Protein AF-A0A8H5X893-F1 (afdb_monomer_lite)

Sequence (297 aa):
MPKNRPSKAKRDQAKTEERRVGRIEKETKENDRAKLVADDDTFDFAAKVDRLAEIRNWFCADTTVVDHYMSNELSTNEAVDILAKPIDEAYSTANAGTEYFRQERVARIQRKYHGTQKALELWGPEQDWSEPENEQDHSENAEMLLWNLWYSILHTAKKIHFTDEAQQEKLVDLVRAFKARPNPPDPVPMTIPLKRKLEKAPTPWYRRVSPPPDNEILSHYVTCASLWTIIAGKQVYARSRKRYKGRARWETARREFARRRFEAESQNEELSLEVRELAGRAAKTMNGIVWQKQEDE

InterPro domains:
  IPR053204 Oxopyrrolidines Biosynthesis-associated Protein [PTHR38797] (64-188)

Organism: Fusarium circinatum (NCBI:txid48490)

Radius of gyration: 23.98 Å; chains: 1; bounding box: 52×71×65 Å

Structure (mmCIF, N/CA/C/O backbone):
data_AF-A0A8H5X893-F1
#
_entry.id   AF-A0A8H5X893-F1
#
loop_
_atom_site.group_PDB
_atom_site.id
_atom_site.type_symbol
_atom_site.label_atom_id
_atom_site.label_alt_id
_atom_site.label_comp_id
_atom_site.label_asym_id
_atom_site.label_entity_id
_atom_site.label_seq_id
_atom_site.pdbx_PDB_ins_code
_atom_site.Cartn_x
_atom_site.Cartn_y
_atom_site.Cartn_z
_atom_site.occupancy
_atom_site.B_iso_or_equiv
_atom_site.auth_seq_id
_atom_site.auth_comp_id
_atom_site.auth_asym_id
_atom_site.auth_atom_id
_atom_site.pdbx_PDB_model_num
ATOM 1 N N . MET A 1 1 ? 13.202 53.868 -12.362 1.00 52.28 1 MET A N 1
ATOM 2 C CA . MET A 1 1 ? 13.321 52.750 -11.393 1.00 52.28 1 MET A CA 1
ATOM 3 C C . MET A 1 1 ? 12.477 53.087 -10.167 1.00 52.28 1 MET A C 1
ATOM 5 O O . MET A 1 1 ? 12.770 54.108 -9.550 1.00 52.28 1 MET A O 1
ATOM 9 N N . PRO A 1 2 ? 11.417 52.333 -9.822 1.00 52.62 2 PRO A N 1
ATOM 10 C CA . PRO A 1 2 ? 10.579 52.689 -8.680 1.00 52.62 2 PRO A CA 1
ATOM 11 C C . PRO A 1 2 ? 11.372 52.520 -7.376 1.00 52.62 2 PRO A C 1
ATOM 13 O O . PRO A 1 2 ? 11.808 51.418 -7.048 1.00 52.62 2 PRO A O 1
ATOM 16 N N . LYS A 1 3 ? 11.558 53.625 -6.642 1.00 59.06 3 LYS A N 1
ATOM 17 C CA . LYS A 1 3 ? 12.409 53.749 -5.441 1.00 59.06 3 LYS A CA 1
ATOM 18 C C . LYS A 1 3 ? 11.876 53.029 -4.185 1.00 59.06 3 LYS A C 1
ATOM 20 O O . LYS A 1 3 ? 12.501 53.115 -3.140 1.00 59.06 3 LYS A O 1
ATOM 25 N N . ASN A 1 4 ? 10.770 52.286 -4.289 1.00 68.38 4 ASN A N 1
ATOM 26 C CA . ASN A 1 4 ? 10.067 51.674 -3.151 1.00 68.38 4 ASN A CA 1
ATOM 27 C C . ASN A 1 4 ? 9.966 50.141 -3.201 1.00 68.38 4 ASN A C 1
ATOM 29 O O . ASN A 1 4 ? 9.182 49.548 -2.462 1.00 68.38 4 ASN A O 1
ATOM 33 N N . ARG A 1 5 ? 10.730 49.456 -4.063 1.00 67.75 5 ARG A N 1
ATOM 34 C CA . ARG A 1 5 ? 10.668 47.987 -4.118 1.00 67.75 5 ARG A CA 1
ATOM 35 C C . ARG A 1 5 ? 11.492 47.379 -2.969 1.00 67.75 5 ARG A C 1
ATOM 37 O O . ARG A 1 5 ? 12.708 47.569 -2.958 1.00 67.75 5 ARG A O 1
ATOM 44 N N . PRO A 1 6 ? 10.886 46.619 -2.035 1.00 75.69 6 PRO A N 1
ATOM 45 C CA . PRO A 1 6 ? 11.632 45.974 -0.961 1.00 75.69 6 PRO A CA 1
ATOM 46 C C . PRO A 1 6 ? 12.696 45.017 -1.514 1.00 75.69 6 PRO A C 1
ATOM 48 O O . PRO A 1 6 ? 12.511 44.377 -2.562 1.00 75.69 6 PRO A O 1
ATOM 51 N N . SER A 1 7 ? 13.818 44.915 -0.793 1.00 83.81 7 SER A N 1
ATOM 52 C CA . SER A 1 7 ? 14.933 44.045 -1.171 1.00 83.81 7 SER A CA 1
ATOM 53 C C . SER A 1 7 ? 14.461 42.597 -1.343 1.00 83.81 7 SER A C 1
ATOM 55 O O . SER A 1 7 ? 13.472 42.166 -0.746 1.00 83.81 7 SER A O 1
ATOM 57 N N . LYS A 1 8 ? 15.148 41.830 -2.199 1.00 84.25 8 LYS A N 1
ATOM 58 C CA . LYS A 1 8 ? 14.812 40.417 -2.450 1.00 84.25 8 LYS A CA 1
ATOM 59 C C . LYS A 1 8 ? 14.747 39.615 -1.139 1.00 84.25 8 LYS A C 1
ATOM 61 O O . LYS A 1 8 ? 13.758 38.933 -0.915 1.00 84.25 8 LYS A O 1
ATOM 66 N N . ALA A 1 9 ? 15.711 39.825 -0.240 1.00 84.62 9 ALA A N 1
ATOM 67 C CA . ALA A 1 9 ? 15.741 39.203 1.083 1.00 84.62 9 ALA A CA 1
ATOM 68 C C . ALA A 1 9 ? 14.486 39.506 1.924 1.00 84.62 9 ALA A C 1
ATOM 70 O O . ALA A 1 9 ? 13.882 38.587 2.466 1.00 84.62 9 ALA A O 1
ATOM 71 N N . LYS A 1 10 ? 14.032 40.769 1.969 1.00 85.12 10 LYS A N 1
ATOM 72 C CA . LYS A 1 10 ? 12.804 41.143 2.695 1.00 85.12 10 LYS A CA 1
ATOM 73 C C . LYS A 1 10 ? 11.554 40.494 2.093 1.00 85.12 10 LYS A C 1
ATOM 75 O O . LYS A 1 10 ? 10.667 40.075 2.828 1.00 85.12 10 LYS A O 1
ATOM 80 N N . ARG A 1 11 ? 11.486 40.374 0.762 1.00 84.25 11 ARG A N 1
ATOM 81 C CA . ARG A 1 11 ? 10.372 39.696 0.072 1.00 84.25 11 ARG A CA 1
ATOM 82 C C . ARG A 1 11 ? 10.362 38.188 0.322 1.00 84.25 11 ARG A C 1
ATOM 84 O O . ARG A 1 11 ? 9.293 37.624 0.528 1.00 84.25 11 ARG A O 1
ATOM 91 N N . ASP A 1 12 ? 11.525 37.546 0.318 1.00 87.12 12 ASP A N 1
ATOM 92 C CA . ASP A 1 12 ? 11.643 36.105 0.561 1.00 87.12 12 ASP A CA 1
ATOM 93 C C . ASP A 1 12 ? 11.357 35.759 2.034 1.00 87.12 12 ASP A C 1
ATOM 95 O O . ASP A 1 12 ? 10.689 34.762 2.315 1.00 87.12 12 ASP A O 1
ATOM 99 N N . GLN A 1 13 ? 11.770 36.619 2.972 1.00 86.00 13 GLN A N 1
ATOM 100 C CA . GLN A 1 13 ? 11.424 36.500 4.391 1.00 86.00 13 GLN A CA 1
ATOM 101 C C . GLN A 1 13 ? 9.915 36.651 4.619 1.00 86.00 13 GLN A C 1
ATOM 103 O O . GLN A 1 13 ? 9.319 35.798 5.269 1.00 86.00 13 GLN A O 1
ATOM 108 N N . ALA A 1 14 ? 9.285 37.670 4.024 1.00 85.75 14 ALA A N 1
ATOM 109 C CA . ALA A 1 14 ? 7.838 37.869 4.117 1.00 85.75 14 ALA A CA 1
ATOM 110 C C . ALA A 1 14 ? 7.054 36.670 3.557 1.00 85.75 14 ALA A C 1
ATOM 112 O O . ALA A 1 14 ? 6.162 36.160 4.224 1.00 85.75 14 ALA A O 1
ATOM 113 N N . LYS A 1 15 ? 7.450 36.141 2.390 1.00 88.62 15 LYS A N 1
ATOM 114 C CA . LYS A 1 15 ? 6.849 34.921 1.818 1.00 88.62 15 LYS A CA 1
ATOM 115 C C . LYS A 1 15 ? 7.037 33.687 2.698 1.00 88.62 15 LYS A C 1
ATOM 117 O O . LYS A 1 15 ? 6.194 32.794 2.702 1.00 88.62 15 LYS A O 1
ATOM 122 N N . THR A 1 16 ? 8.171 33.583 3.385 1.00 86.69 16 THR A N 1
ATOM 123 C CA . THR A 1 16 ? 8.442 32.460 4.292 1.00 86.69 16 THR A CA 1
ATOM 124 C C . THR A 1 16 ? 7.557 32.544 5.528 1.00 86.69 16 THR A C 1
ATOM 126 O O . THR A 1 16 ? 6.986 31.532 5.930 1.00 86.69 16 THR A O 1
ATOM 129 N N . GLU A 1 17 ? 7.400 33.744 6.082 1.00 85.94 17 GLU A N 1
ATOM 130 C CA . GLU A 1 17 ? 6.535 33.990 7.230 1.00 85.94 17 GLU A CA 1
ATOM 131 C C . GLU A 1 17 ? 5.060 33.766 6.884 1.00 85.94 17 GLU A C 1
ATOM 133 O O . GLU A 1 17 ? 4.375 33.031 7.585 1.00 85.94 17 GLU A O 1
ATOM 138 N N . GLU A 1 18 ? 4.597 34.271 5.743 1.00 87.94 18 GLU A N 1
ATOM 139 C CA . GLU A 1 18 ? 3.243 34.035 5.229 1.00 87.94 18 GLU A CA 1
ATOM 140 C C . GLU A 1 18 ? 2.945 32.532 5.072 1.00 87.94 18 GLU A C 1
ATOM 142 O O . GLU A 1 18 ? 1.917 32.036 5.532 1.00 87.94 18 GLU A O 1
ATOM 147 N N . ARG A 1 19 ? 3.885 31.760 4.507 1.00 84.56 19 ARG A N 1
ATOM 148 C CA . ARG A 1 19 ? 3.767 30.292 4.414 1.00 84.56 19 ARG A CA 1
ATOM 149 C C . ARG A 1 19 ? 3.763 29.604 5.776 1.00 84.56 19 ARG A C 1
ATOM 151 O O . ARG A 1 19 ? 3.161 28.538 5.905 1.00 84.56 19 ARG A O 1
ATOM 158 N N . ARG A 1 20 ? 4.482 30.149 6.761 1.00 80.12 20 ARG A N 1
ATOM 159 C CA . ARG A 1 20 ? 4.519 29.621 8.128 1.00 80.12 20 ARG A CA 1
ATOM 160 C C . ARG A 1 20 ? 3.179 29.852 8.817 1.00 80.12 20 ARG A C 1
ATOM 162 O O . ARG A 1 20 ? 2.605 28.886 9.305 1.00 80.12 20 ARG A O 1
ATOM 169 N N . VAL A 1 21 ? 2.671 31.083 8.790 1.00 81.44 21 VAL A N 1
ATOM 170 C CA . VAL A 1 21 ? 1.369 31.456 9.362 1.00 81.44 21 VAL A CA 1
ATOM 171 C C . VAL A 1 21 ? 0.250 30.646 8.715 1.00 81.44 21 VAL A C 1
ATOM 173 O O . VAL A 1 21 ? -0.479 29.960 9.422 1.00 81.44 21 VAL A O 1
ATOM 176 N N . GLY A 1 22 ? 0.190 30.599 7.380 1.00 80.75 22 GLY A N 1
ATOM 177 C CA . GLY A 1 22 ? -0.835 29.821 6.677 1.00 80.75 22 GLY A CA 1
ATOM 178 C C . GLY A 1 22 ? -0.777 28.317 6.976 1.00 80.75 22 GLY A C 1
ATOM 179 O O . GLY A 1 22 ? -1.807 27.648 7.003 1.00 80.75 22 GLY A O 1
ATOM 180 N N . ARG A 1 23 ? 0.415 27.766 7.250 1.00 72.56 23 ARG A N 1
ATOM 181 C CA . ARG A 1 23 ? 0.550 26.374 7.702 1.00 72.56 23 ARG A CA 1
ATOM 182 C C . ARG A 1 23 ? 0.006 26.185 9.114 1.00 72.56 23 ARG A C 1
ATOM 184 O O . ARG A 1 23 ? -0.744 25.241 9.321 1.00 72.56 23 ARG A O 1
ATOM 191 N N . ILE A 1 24 ? 0.369 27.065 10.047 1.00 68.31 24 ILE A N 1
ATOM 192 C CA . ILE A 1 24 ? -0.106 27.007 11.434 1.00 68.31 24 ILE A CA 1
ATOM 193 C C . ILE A 1 24 ? -1.630 27.110 11.462 1.00 68.31 24 ILE A C 1
ATOM 195 O O . ILE A 1 24 ? -2.279 26.271 12.067 1.00 68.31 24 ILE A O 1
ATOM 199 N N . GLU A 1 25 ? -2.218 28.071 10.748 1.00 77.06 25 GLU A N 1
ATOM 200 C CA . GLU A 1 25 ? -3.676 28.219 10.672 1.00 77.06 25 GLU A CA 1
ATOM 201 C C . GLU A 1 25 ? -4.365 26.971 10.116 1.00 77.06 25 GLU A C 1
ATOM 203 O O . GLU A 1 25 ? -5.405 26.552 10.628 1.00 77.06 25 GLU A O 1
ATOM 208 N N . LYS A 1 26 ? -3.789 26.362 9.072 1.00 73.94 26 LYS A N 1
ATOM 209 C CA . LYS A 1 26 ? -4.296 25.109 8.510 1.00 73.94 26 LYS A CA 1
ATOM 210 C C . LYS A 1 26 ? -4.210 23.966 9.526 1.00 73.94 26 LYS A C 1
ATOM 212 O O . LYS A 1 26 ? -5.202 23.274 9.725 1.00 73.94 26 LYS A O 1
ATOM 217 N N . GLU A 1 27 ? -3.062 23.792 10.177 1.00 68.06 27 GLU A N 1
ATOM 218 C CA . GLU A 1 27 ? -2.847 22.755 11.194 1.00 68.06 27 GLU A CA 1
ATOM 219 C C . GLU A 1 27 ? -3.788 22.937 12.393 1.00 68.06 27 GLU A C 1
ATOM 221 O O . GLU A 1 27 ? -4.361 21.958 12.863 1.00 68.06 27 GLU A O 1
ATOM 226 N N . THR A 1 28 ? -4.012 24.172 12.851 1.00 65.38 28 THR A N 1
ATOM 227 C CA . THR A 1 28 ? -4.973 24.479 13.919 1.00 65.38 28 THR A CA 1
ATOM 228 C C . THR A 1 28 ? -6.390 24.093 13.506 1.00 65.38 28 THR A C 1
ATOM 230 O O . THR A 1 28 ? -7.034 23.331 14.218 1.00 65.38 28 THR A O 1
ATOM 233 N N . LYS A 1 29 ? -6.847 24.500 12.313 1.00 75.69 29 LYS A N 1
ATOM 234 C CA . LYS A 1 29 ? -8.174 24.116 11.795 1.00 75.69 29 LYS A CA 1
ATOM 235 C C . LYS A 1 29 ? -8.340 22.600 11.667 1.00 75.69 29 LYS A C 1
ATOM 237 O O . LYS A 1 29 ? -9.404 22.067 11.972 1.00 75.69 29 LYS A O 1
ATOM 242 N N . GLU A 1 30 ? -7.312 21.895 11.200 1.00 69.12 30 GLU A N 1
ATOM 243 C CA . GLU A 1 30 ? -7.317 20.429 11.126 1.00 69.12 30 GLU A CA 1
ATOM 244 C C . GLU A 1 30 ? -7.342 19.785 12.521 1.00 69.12 30 GLU A C 1
ATOM 246 O O . GLU A 1 30 ? -8.053 18.801 12.723 1.00 69.12 30 GLU A O 1
ATOM 251 N N . ASN A 1 31 ? -6.605 20.336 13.491 1.00 68.19 31 ASN A N 1
ATOM 252 C CA . ASN A 1 31 ? -6.606 19.867 14.878 1.00 68.19 31 ASN A CA 1
ATOM 253 C C . ASN A 1 31 ? -7.974 20.063 15.541 1.00 68.19 31 ASN A C 1
ATOM 255 O O . ASN A 1 31 ? -8.464 19.127 16.168 1.00 68.19 31 ASN A O 1
ATOM 259 N N . ASP A 1 32 ? -8.601 21.226 15.362 1.00 69.94 32 ASP A N 1
ATOM 260 C CA . ASP A 1 32 ? -9.917 21.530 15.930 1.00 69.94 32 ASP A CA 1
ATOM 261 C C . ASP A 1 32 ? -10.983 20.579 15.371 1.00 69.94 32 ASP A C 1
ATOM 263 O O . ASP A 1 32 ? -11.744 19.977 16.125 1.00 69.94 32 ASP A O 1
ATOM 267 N N . ARG A 1 33 ? -10.980 20.348 14.050 1.00 72.44 33 ARG A N 1
ATOM 268 C CA . ARG A 1 33 ? -11.872 19.368 13.407 1.00 72.44 33 ARG A CA 1
ATOM 269 C C . ARG A 1 33 ? -11.626 17.945 13.903 1.00 72.44 33 ARG A C 1
ATOM 271 O O . ARG A 1 33 ? -12.580 17.214 14.141 1.00 72.44 33 ARG A O 1
ATOM 278 N N . ALA A 1 34 ? -10.363 17.545 14.048 1.00 67.81 34 ALA A N 1
ATOM 279 C CA . ALA A 1 34 ? -10.015 16.219 14.554 1.00 67.81 34 ALA A CA 1
ATOM 280 C C . ALA A 1 34 ? -10.468 16.027 16.008 1.00 67.81 34 ALA A C 1
ATOM 282 O O . ALA A 1 34 ? -10.917 14.941 16.365 1.00 67.81 34 ALA A O 1
ATOM 283 N N . LYS A 1 35 ? -10.381 17.079 16.829 1.00 65.06 35 LYS A N 1
ATOM 284 C CA . LYS A 1 35 ? -10.862 17.059 18.209 1.00 65.06 35 LYS A CA 1
ATOM 285 C C . LYS A 1 35 ? -12.378 16.868 18.271 1.00 65.06 35 LYS A C 1
ATOM 287 O O . LYS A 1 35 ? -12.830 16.010 19.013 1.00 65.06 35 LYS A O 1
ATOM 292 N N . LEU A 1 36 ? -13.135 17.582 17.432 1.00 72.94 36 LEU A N 1
ATOM 293 C CA . LEU A 1 36 ? -14.591 17.412 17.350 1.00 72.94 36 LEU A CA 1
ATOM 294 C C . LEU A 1 36 ? -14.990 15.965 17.036 1.00 72.94 36 LEU A C 1
ATOM 296 O O . LEU A 1 36 ? -15.905 15.453 17.656 1.00 72.94 36 LEU A O 1
ATOM 300 N N . VAL A 1 37 ? -14.286 15.293 16.121 1.00 70.31 37 VAL A N 1
ATOM 301 C CA . VAL A 1 37 ? -14.540 13.875 15.803 1.00 70.31 37 VAL A CA 1
ATOM 302 C C . VAL A 1 37 ? -14.177 12.949 16.966 1.00 70.31 37 VAL A C 1
ATOM 304 O O . VAL A 1 37 ? -14.873 11.970 17.216 1.00 70.31 37 VAL A O 1
ATOM 307 N N . ALA A 1 38 ? -13.072 13.224 17.662 1.00 66.00 38 ALA A N 1
ATOM 308 C CA . ALA A 1 38 ? -12.639 12.405 18.790 1.00 66.00 38 ALA A CA 1
ATOM 309 C C . ALA A 1 38 ? -13.635 12.474 19.960 1.00 66.00 38 ALA A C 1
ATOM 311 O O . ALA A 1 38 ? -13.967 11.432 20.530 1.00 66.00 38 ALA A O 1
ATOM 312 N N . ASP A 1 39 ? -14.127 13.681 20.250 1.00 68.19 39 ASP A N 1
ATOM 313 C CA . ASP A 1 39 ? -15.050 13.987 21.348 1.00 68.19 39 ASP A CA 1
ATOM 314 C C . ASP A 1 39 ? -16.523 13.646 21.011 1.00 68.19 39 ASP A C 1
ATOM 316 O O . ASP A 1 39 ? -17.391 13.765 21.870 1.00 68.19 39 ASP A O 1
ATOM 320 N N . ASP A 1 40 ? -16.829 13.241 19.773 1.00 75.56 40 ASP A N 1
ATOM 321 C CA . ASP A 1 40 ? -18.187 12.895 19.338 1.00 75.56 40 ASP A CA 1
ATOM 322 C C . ASP A 1 40 ? -18.513 11.427 19.652 1.00 75.56 40 ASP A C 1
ATOM 324 O O . ASP A 1 40 ? -18.001 10.508 19.014 1.00 75.56 40 ASP A O 1
ATOM 328 N N . ASP A 1 41 ? -19.376 11.189 20.635 1.00 85.50 41 ASP A N 1
ATOM 329 C CA . ASP A 1 41 ? -19.768 9.842 21.072 1.00 85.50 41 ASP A CA 1
ATOM 330 C C . ASP A 1 41 ? -20.779 9.145 20.145 1.00 85.50 41 ASP A C 1
ATOM 332 O O . ASP A 1 41 ? -21.117 7.982 20.367 1.00 85.50 41 ASP A O 1
ATOM 336 N N . THR A 1 42 ? -21.263 9.815 19.094 1.00 90.19 42 THR A N 1
ATOM 337 C CA . THR A 1 42 ? -22.173 9.201 18.111 1.00 90.19 42 THR A CA 1
ATOM 338 C C . THR A 1 42 ? -21.445 8.309 17.108 1.00 90.19 42 THR A C 1
ATOM 340 O O . THR A 1 42 ? -22.062 7.424 16.514 1.00 90.19 42 THR A O 1
ATOM 343 N N . PHE A 1 43 ? -20.137 8.516 16.926 1.00 76.75 43 PHE A N 1
ATOM 344 C CA . PHE A 1 43 ? -19.308 7.676 16.071 1.00 76.75 43 PHE A CA 1
ATOM 345 C C . PHE A 1 43 ? -18.742 6.488 16.845 1.00 76.75 43 PHE A C 1
ATOM 347 O O . PHE A 1 43 ? -18.154 6.646 17.918 1.00 76.75 43 PHE A O 1
ATOM 354 N N . ASP A 1 44 ? -18.825 5.302 16.246 1.00 83.81 44 ASP A N 1
ATOM 355 C CA . ASP A 1 44 ? -18.024 4.173 16.698 1.00 83.81 44 ASP A CA 1
ATOM 356 C C . ASP A 1 44 ? -16.523 4.402 16.421 1.00 83.81 44 ASP A C 1
ATOM 358 O O . ASP A 1 44 ? -16.107 5.334 15.722 1.00 83.81 44 ASP A O 1
ATOM 362 N N . PHE A 1 45 ? -15.681 3.549 17.001 1.00 74.62 45 PHE A N 1
ATOM 363 C CA . PHE A 1 45 ? -14.229 3.674 16.890 1.00 74.62 45 PHE A CA 1
ATOM 364 C C . PHE A 1 45 ? -13.731 3.657 15.433 1.00 74.62 45 PHE A C 1
ATOM 366 O O . PHE A 1 45 ? -12.868 4.461 15.074 1.00 74.62 45 PHE A O 1
ATOM 373 N N . ALA A 1 46 ? -14.284 2.787 14.585 1.00 78.88 46 ALA A N 1
ATOM 374 C CA . ALA A 1 46 ? -13.879 2.664 13.187 1.00 78.88 46 ALA A CA 1
ATOM 375 C C . ALA A 1 46 ? -14.254 3.922 12.386 1.00 78.88 46 ALA A C 1
ATOM 377 O O . ALA A 1 46 ? -13.407 4.490 11.691 1.00 78.88 46 ALA A O 1
ATOM 378 N N . ALA A 1 47 ? -15.472 4.429 12.573 1.00 83.75 47 ALA A N 1
ATOM 379 C CA . ALA A 1 47 ? -15.954 5.658 11.959 1.00 83.75 47 ALA A CA 1
ATOM 380 C C . ALA A 1 47 ? -15.139 6.883 12.406 1.00 83.75 47 ALA A C 1
ATOM 382 O O . ALA A 1 47 ? -14.827 7.755 11.587 1.00 83.75 47 ALA A O 1
ATOM 383 N N . LYS A 1 48 ? -14.713 6.942 13.679 1.00 75.44 48 LYS A N 1
ATOM 384 C CA . LYS A 1 48 ? -13.775 7.978 14.154 1.00 75.44 48 LYS A CA 1
ATOM 385 C C . LYS A 1 48 ? -12.448 7.909 13.402 1.00 75.44 48 LYS A C 1
ATOM 387 O O . LYS A 1 48 ? -11.928 8.945 12.983 1.00 75.44 48 LYS A O 1
ATOM 392 N N . VAL A 1 49 ? -11.899 6.711 13.201 1.00 75.19 49 VAL A N 1
ATOM 393 C CA . VAL A 1 49 ? -10.644 6.513 12.457 1.00 75.19 49 VAL A CA 1
ATOM 394 C C . VAL A 1 49 ? -10.779 6.964 11.000 1.00 75.19 49 VAL A C 1
ATOM 396 O O . VAL A 1 49 ? -9.887 7.667 10.515 1.00 75.19 49 VAL A O 1
ATOM 399 N N . ASP A 1 50 ? -11.888 6.648 10.328 1.00 80.81 50 ASP A N 1
ATOM 400 C CA . ASP A 1 50 ? -12.161 7.093 8.953 1.00 80.81 50 ASP A CA 1
ATOM 401 C C . ASP A 1 50 ? -12.210 8.620 8.849 1.00 80.81 50 ASP A C 1
ATOM 403 O O . ASP A 1 50 ? -11.479 9.232 8.062 1.00 80.81 50 ASP A O 1
ATOM 407 N N . ARG A 1 51 ? -12.985 9.270 9.722 1.00 76.88 51 ARG A N 1
ATOM 408 C CA . ARG A 1 51 ? -13.101 10.736 9.752 1.00 76.88 51 ARG A CA 1
ATOM 409 C C . ARG A 1 51 ? -11.784 11.430 10.079 1.00 76.88 51 ARG A C 1
ATOM 411 O O . ARG A 1 51 ? -11.459 12.465 9.489 1.00 76.88 51 ARG A O 1
ATOM 418 N N . LEU A 1 52 ? -10.989 10.869 10.986 1.00 72.00 52 LEU A N 1
ATOM 419 C CA . LEU A 1 52 ? -9.655 11.388 11.287 1.00 72.00 52 LEU A CA 1
ATOM 420 C C . LEU A 1 52 ? -8.702 11.233 10.098 1.00 72.00 52 LEU A C 1
ATOM 422 O O . LEU A 1 52 ? -7.915 12.148 9.828 1.00 72.00 52 LEU A O 1
ATOM 426 N N . ALA A 1 53 ? -8.780 10.117 9.371 1.00 71.25 53 ALA A N 1
ATOM 427 C CA . ALA A 1 53 ? -7.970 9.894 8.182 1.00 71.25 53 ALA A CA 1
ATOM 428 C C . ALA A 1 53 ? -8.287 10.912 7.076 1.00 71.25 53 ALA A C 1
ATOM 430 O O . ALA A 1 53 ? -7.345 11.473 6.506 1.00 71.25 53 ALA A O 1
ATOM 431 N N . GLU A 1 54 ? -9.569 11.222 6.854 1.00 77.25 54 GLU A N 1
ATOM 432 C CA . GLU A 1 54 ? -10.028 12.268 5.928 1.00 77.25 54 GLU A CA 1
ATOM 433 C C . GLU A 1 54 ? -9.488 13.653 6.319 1.00 77.25 54 GLU A C 1
ATOM 435 O O . GLU A 1 54 ? -8.868 14.342 5.506 1.00 77.25 54 GLU A O 1
ATOM 440 N N . ILE A 1 55 ? -9.674 14.062 7.581 1.00 68.75 55 ILE A N 1
ATOM 441 C CA . ILE A 1 55 ? -9.270 15.395 8.069 1.00 68.75 55 ILE A CA 1
ATOM 442 C C . ILE A 1 55 ? -7.766 15.605 7.926 1.00 68.75 55 ILE A C 1
ATOM 444 O O . ILE A 1 55 ? -7.310 16.690 7.566 1.00 68.75 55 ILE A O 1
ATOM 448 N N . ARG A 1 56 ? -6.986 14.572 8.237 1.00 66.38 56 ARG A N 1
ATOM 449 C CA . ARG A 1 56 ? -5.528 14.661 8.303 1.00 66.38 56 ARG A CA 1
ATOM 450 C C . ARG A 1 56 ? -4.836 14.245 7.014 1.00 66.38 56 ARG A C 1
ATOM 452 O O . ARG A 1 56 ? -3.600 14.254 6.966 1.00 66.38 56 ARG A O 1
ATOM 459 N N . ASN A 1 57 ? -5.614 13.850 6.005 1.00 65.88 57 ASN A N 1
ATOM 460 C CA . ASN A 1 57 ? -5.126 13.254 4.769 1.00 65.88 57 ASN A CA 1
ATOM 461 C C . ASN A 1 57 ? -4.088 12.154 5.060 1.00 65.88 57 ASN A C 1
ATOM 463 O O . ASN A 1 57 ? -2.975 12.142 4.520 1.00 65.88 57 ASN A O 1
ATOM 467 N N . TRP A 1 58 ? -4.397 11.303 6.044 1.00 60.59 58 TRP A N 1
ATOM 468 C CA . TRP A 1 58 ? -3.465 10.278 6.504 1.00 60.59 58 TRP A CA 1
ATOM 469 C C . TRP A 1 58 ? -3.304 9.172 5.463 1.00 60.59 58 TRP A C 1
ATOM 471 O O . TRP A 1 58 ? -2.180 8.689 5.294 1.00 60.59 58 TRP A O 1
ATOM 481 N N . PHE A 1 59 ? -4.392 8.829 4.766 1.00 65.31 59 PHE A N 1
ATOM 482 C CA . PHE A 1 59 ? -4.471 7.808 3.721 1.00 65.31 59 PHE A CA 1
ATOM 483 C C . PHE A 1 59 ? -5.564 8.191 2.715 1.00 65.31 59 PHE A C 1
ATOM 485 O O . PHE A 1 59 ? -6.484 8.925 3.058 1.00 65.31 59 PHE A O 1
ATOM 492 N N . CYS A 1 60 ? -5.434 7.717 1.478 1.00 58.88 60 CYS A N 1
ATOM 493 C CA . CYS A 1 60 ? -6.372 7.993 0.382 1.00 58.88 60 CYS A CA 1
ATOM 494 C C . CYS A 1 60 ? -6.572 6.740 -0.494 1.00 58.88 60 CYS A C 1
ATOM 496 O O . CYS A 1 60 ? -6.817 6.840 -1.691 1.00 58.88 60 CYS A O 1
ATOM 498 N N . ALA A 1 61 ? -6.348 5.556 0.086 1.00 71.12 61 ALA A N 1
ATOM 499 C CA . ALA A 1 61 ? -6.492 4.289 -0.616 1.00 71.12 61 ALA A CA 1
ATOM 500 C C . ALA A 1 61 ? -7.909 3.751 -0.439 1.00 71.12 61 ALA A C 1
ATOM 502 O O . ALA A 1 61 ? -8.487 3.875 0.641 1.00 71.12 61 ALA A O 1
ATOM 503 N N . ASP A 1 62 ? -8.431 3.137 -1.494 1.00 84.62 62 ASP A N 1
ATOM 504 C CA . ASP A 1 62 ? -9.725 2.474 -1.463 1.00 84.62 62 ASP A CA 1
ATOM 505 C C . ASP A 1 62 ? -9.674 1.236 -0.552 1.00 84.62 62 ASP A C 1
ATOM 507 O O . ASP A 1 62 ? -8.774 0.401 -0.666 1.00 84.62 62 ASP A O 1
ATOM 511 N N . THR A 1 63 ? -10.631 1.141 0.370 1.00 89.50 63 THR A N 1
ATOM 512 C CA . THR A 1 63 ? -10.754 0.030 1.325 1.00 89.50 63 THR A CA 1
ATOM 513 C C . THR A 1 63 ? -11.934 -0.887 1.040 1.00 89.50 63 THR A C 1
ATOM 515 O O . THR A 1 63 ? -12.037 -1.918 1.692 1.00 89.50 63 THR A O 1
ATOM 518 N N . THR A 1 64 ? -12.752 -0.594 0.024 1.00 93.75 64 THR A N 1
ATOM 519 C CA . THR A 1 64 ? -13.994 -1.320 -0.301 1.00 93.75 64 THR A CA 1
ATOM 520 C C . THR A 1 64 ? -13.832 -2.839 -0.305 1.00 93.75 64 THR A C 1
ATOM 522 O O . THR A 1 64 ? -14.523 -3.538 0.426 1.00 93.75 64 THR A O 1
ATOM 525 N N . VAL A 1 65 ? -12.878 -3.369 -1.073 1.00 95.62 65 VAL A N 1
ATOM 526 C CA . VAL A 1 65 ? -12.660 -4.823 -1.191 1.00 95.62 65 VAL A CA 1
ATOM 527 C C . VAL A 1 65 ? -12.227 -5.446 0.137 1.00 95.62 65 VAL A C 1
ATOM 529 O O . VAL A 1 65 ? -12.661 -6.545 0.480 1.00 95.62 65 VAL A O 1
ATOM 532 N N . VAL A 1 66 ? -11.384 -4.746 0.901 1.00 92.50 66 VAL A N 1
ATOM 533 C CA . VAL A 1 66 ? -10.937 -5.222 2.216 1.00 92.50 66 VAL A CA 1
ATOM 534 C C . VAL A 1 66 ? -12.097 -5.174 3.207 1.00 92.50 66 VAL A C 1
ATOM 536 O O . VAL A 1 66 ? -12.274 -6.118 3.965 1.00 92.50 66 VAL A O 1
ATOM 539 N N . ASP A 1 67 ? -12.933 -4.141 3.160 1.00 93.69 67 ASP A N 1
ATOM 540 C CA . ASP A 1 67 ? -14.103 -3.999 4.025 1.00 93.69 67 ASP A CA 1
ATOM 541 C C . ASP A 1 67 ? -15.146 -5.090 3.756 1.00 93.69 67 ASP A C 1
ATOM 543 O O . ASP A 1 67 ? -15.596 -5.734 4.703 1.00 93.69 67 ASP A O 1
ATOM 547 N N . HIS A 1 68 ? -15.441 -5.389 2.486 1.00 96.50 68 HIS A N 1
ATOM 548 C CA . HIS A 1 68 ? -16.304 -6.515 2.102 1.00 96.50 68 HIS A CA 1
ATOM 549 C C . HIS A 1 68 ? -15.732 -7.866 2.558 1.00 96.50 68 HIS A C 1
ATOM 551 O O . HIS A 1 68 ? -16.455 -8.754 3.012 1.00 96.50 68 HIS A O 1
ATOM 557 N N . TYR A 1 69 ? -14.412 -8.042 2.487 1.00 96.75 69 TYR A N 1
ATOM 558 C CA . TYR A 1 69 ? -13.778 -9.223 3.066 1.00 96.75 69 TYR A CA 1
ATOM 559 C C . TYR A 1 69 ? -13.964 -9.267 4.589 1.00 96.75 69 TYR A C 1
ATOM 561 O O . TYR A 1 69 ? -14.384 -10.291 5.136 1.00 96.75 69 TYR A O 1
ATOM 569 N N . MET A 1 70 ? -13.709 -8.160 5.290 1.00 93.75 70 MET A N 1
ATOM 570 C CA . MET A 1 70 ? -13.834 -8.068 6.746 1.00 93.75 70 MET A CA 1
ATOM 571 C C . MET A 1 70 ? -15.271 -8.312 7.224 1.00 93.75 70 MET A C 1
ATOM 573 O O . MET A 1 70 ? -15.443 -9.006 8.229 1.00 93.75 70 MET A O 1
ATOM 577 N N . SER A 1 71 ? -16.289 -7.894 6.465 1.00 94.94 71 SER A N 1
ATOM 578 C CA . SER A 1 71 ? -17.707 -8.162 6.750 1.00 94.94 71 SER A CA 1
ATOM 579 C C . SER A 1 71 ? -18.174 -9.591 6.419 1.00 94.94 71 SER A C 1
ATOM 581 O O . SER A 1 71 ? -19.293 -9.957 6.772 1.00 94.94 71 SER A O 1
ATOM 583 N N . ASN A 1 72 ? -17.303 -10.441 5.853 1.00 95.56 72 ASN A N 1
ATOM 584 C CA . ASN A 1 72 ? -17.612 -11.790 5.334 1.00 95.56 72 ASN A CA 1
ATOM 585 C C . ASN A 1 72 ? -18.467 -11.799 4.054 1.00 95.56 72 ASN A C 1
ATOM 587 O O . ASN A 1 72 ? -19.034 -12.835 3.712 1.00 95.56 72 ASN A O 1
ATOM 591 N N . GLU A 1 73 ? -18.559 -10.680 3.337 1.00 97.00 73 GLU A N 1
ATOM 592 C CA . GLU A 1 73 ? -19.228 -10.626 2.030 1.00 97.00 73 GLU A CA 1
ATOM 593 C C . GLU A 1 73 ? -18.376 -11.240 0.913 1.00 97.00 73 GLU A C 1
ATOM 595 O O . GLU A 1 73 ? -18.920 -11.716 -0.080 1.00 97.00 73 GLU A O 1
ATOM 600 N N . LEU A 1 74 ? -17.051 -11.260 1.086 1.00 97.44 74 LEU A N 1
ATOM 601 C CA . LEU A 1 74 ? -16.112 -11.932 0.190 1.00 97.44 74 LEU A CA 1
ATOM 602 C C . LEU A 1 74 ? -15.373 -13.050 0.919 1.00 97.44 74 LEU A C 1
ATOM 604 O O . LEU A 1 74 ? -14.915 -12.876 2.054 1.00 97.44 74 LEU A O 1
ATOM 608 N N . SER A 1 75 ? -15.183 -14.180 0.239 1.00 97.62 75 SER A N 1
ATOM 609 C CA . SER A 1 75 ? -14.226 -15.191 0.685 1.00 97.62 75 SER A CA 1
ATOM 610 C C . SER A 1 75 ? -12.786 -14.689 0.535 1.00 97.62 75 SER A C 1
ATOM 612 O O . SER A 1 75 ? -12.496 -13.769 -0.234 1.00 97.62 75 SER A O 1
ATOM 614 N N . THR A 1 76 ? -11.847 -15.323 1.244 1.00 96.06 76 THR A N 1
ATOM 615 C CA . THR A 1 76 ? -10.421 -14.980 1.154 1.00 96.06 76 THR A CA 1
ATOM 616 C C . THR A 1 76 ? -9.906 -15.060 -0.283 1.00 96.06 76 THR A C 1
ATOM 618 O O . THR A 1 76 ? -9.212 -14.153 -0.725 1.00 96.06 76 THR A O 1
ATOM 621 N N . ASN A 1 77 ? -10.276 -16.102 -1.035 1.00 96.38 77 ASN A N 1
ATOM 622 C CA . ASN A 1 77 ? -9.816 -16.275 -2.415 1.00 96.38 77 ASN A CA 1
ATOM 623 C C . ASN A 1 77 ? -10.376 -15.190 -3.343 1.00 96.38 77 ASN A C 1
ATOM 625 O O . ASN A 1 77 ? -9.621 -14.606 -4.113 1.00 96.38 77 ASN A O 1
ATOM 629 N N . GLU A 1 78 ? -11.667 -14.864 -3.226 1.00 97.44 78 GLU A N 1
ATOM 630 C CA . GLU A 1 78 ? -12.292 -13.814 -4.042 1.00 97.44 78 GLU A CA 1
ATOM 631 C C . GLU A 1 78 ? -11.680 -12.441 -3.761 1.00 97.44 78 GLU A C 1
ATOM 633 O O . GLU A 1 78 ? -11.317 -11.723 -4.692 1.00 97.44 78 GLU A O 1
ATOM 638 N N . ALA A 1 79 ? -11.512 -12.087 -2.484 1.00 97.00 79 ALA A N 1
ATOM 639 C CA . ALA A 1 79 ? -10.889 -10.826 -2.098 1.00 97.00 79 ALA A CA 1
ATOM 640 C C . ALA A 1 79 ? -9.457 -10.726 -2.641 1.00 97.00 79 ALA A C 1
ATOM 642 O O . ALA A 1 79 ? -9.062 -9.702 -3.199 1.00 97.00 79 ALA A O 1
ATOM 643 N N . VAL A 1 80 ? -8.688 -11.809 -2.521 1.00 93.94 80 VAL A N 1
ATOM 644 C CA . VAL A 1 80 ? -7.323 -11.891 -3.037 1.00 93.94 80 VAL A CA 1
ATOM 645 C C . VAL A 1 80 ? -7.282 -11.723 -4.557 1.00 93.94 80 VAL A C 1
ATOM 647 O O . VAL A 1 80 ? -6.458 -10.951 -5.054 1.00 93.94 80 VAL A O 1
ATOM 650 N N . ASP A 1 81 ? -8.161 -12.399 -5.290 1.00 96.00 81 ASP A N 1
ATOM 651 C CA . ASP A 1 81 ? -8.204 -12.323 -6.750 1.00 96.00 81 ASP A CA 1
ATOM 652 C C . ASP A 1 81 ? -8.590 -10.923 -7.236 1.00 96.00 81 ASP A C 1
ATOM 654 O O . ASP A 1 81 ? -7.939 -10.387 -8.137 1.00 96.00 81 ASP A O 1
ATOM 658 N N . ILE A 1 82 ? -9.581 -10.288 -6.601 1.00 96.69 82 ILE A N 1
ATOM 659 C CA . ILE A 1 82 ? -9.995 -8.914 -6.919 1.00 96.69 82 ILE A CA 1
ATOM 660 C C . ILE A 1 82 ? -8.847 -7.928 -6.668 1.00 96.69 82 ILE A C 1
ATOM 662 O O . ILE A 1 82 ? -8.562 -7.088 -7.522 1.00 96.69 82 ILE A O 1
ATOM 666 N N . LEU A 1 83 ? -8.170 -8.034 -5.519 1.00 92.25 83 LEU A N 1
ATOM 667 C CA . LEU A 1 83 ? -7.072 -7.132 -5.153 1.00 92.25 83 LEU A CA 1
ATOM 668 C C . LEU A 1 83 ? -5.853 -7.301 -6.062 1.00 92.25 83 LEU A C 1
ATOM 670 O O . LEU A 1 83 ? -5.164 -6.329 -6.371 1.00 92.25 83 LEU A O 1
ATOM 674 N N . ALA A 1 84 ? -5.553 -8.532 -6.467 1.00 88.56 84 ALA A N 1
ATOM 675 C CA . ALA A 1 84 ? -4.320 -8.826 -7.171 1.00 88.56 84 ALA A CA 1
ATOM 676 C C . ALA A 1 84 ? -4.400 -8.652 -8.686 1.00 88.56 84 ALA A C 1
ATOM 678 O O . ALA A 1 84 ? -3.410 -8.256 -9.300 1.00 88.56 84 ALA A O 1
ATOM 679 N N . LYS A 1 85 ? -5.561 -8.917 -9.291 1.00 93.69 85 LYS A N 1
ATOM 680 C CA . LYS A 1 85 ? -5.763 -8.818 -10.739 1.00 93.69 85 LYS A CA 1
ATOM 681 C C . LYS A 1 85 ? -5.236 -7.511 -11.358 1.00 93.69 85 LYS A C 1
ATOM 683 O O . LYS A 1 85 ? -4.416 -7.611 -12.270 1.00 93.69 85 LYS A O 1
ATOM 688 N N . PRO A 1 86 ? -5.601 -6.305 -10.875 1.00 91.19 86 PRO A N 1
ATOM 689 C CA . PRO A 1 86 ? -5.103 -5.067 -11.478 1.00 91.19 86 PRO A CA 1
ATOM 690 C C . PRO A 1 86 ? -3.580 -4.911 -11.336 1.00 91.19 86 PRO A C 1
ATOM 692 O O . PRO A 1 86 ? -2.927 -4.358 -12.217 1.00 91.19 86 PRO A O 1
ATOM 695 N N . ILE A 1 87 ? -2.989 -5.427 -10.253 1.00 84.25 87 ILE A N 1
ATOM 696 C CA . ILE A 1 87 ? -1.536 -5.396 -10.030 1.00 84.25 87 ILE A CA 1
ATOM 697 C C . ILE A 1 87 ? -0.827 -6.323 -11.020 1.00 84.25 87 ILE A C 1
ATOM 699 O O . ILE A 1 87 ? 0.159 -5.923 -11.642 1.00 84.25 87 ILE A O 1
ATOM 703 N N . ASP A 1 88 ? -1.331 -7.547 -11.166 1.00 86.31 88 ASP A N 1
ATOM 704 C CA . ASP A 1 88 ? -0.766 -8.567 -12.045 1.00 86.31 88 ASP A CA 1
ATOM 705 C C . ASP A 1 88 ? -0.868 -8.137 -13.516 1.00 86.31 88 ASP A C 1
ATOM 707 O O . ASP A 1 88 ? 0.102 -8.271 -14.267 1.00 86.31 88 ASP A O 1
ATOM 711 N N . GLU A 1 89 ? -2.000 -7.557 -13.921 1.00 88.44 89 GLU A N 1
ATOM 712 C CA . GLU A 1 89 ? -2.213 -6.999 -15.261 1.00 88.44 89 GLU A CA 1
ATOM 713 C C . GLU A 1 89 ? -1.275 -5.819 -15.531 1.00 88.44 89 GLU A C 1
ATOM 715 O O . GLU A 1 89 ? -0.568 -5.809 -16.545 1.00 88.44 89 GLU A O 1
ATOM 720 N N . ALA A 1 90 ? -1.192 -4.855 -14.608 1.00 84.38 90 ALA A N 1
ATOM 721 C CA . ALA A 1 90 ? -0.284 -3.721 -14.741 1.00 84.38 90 ALA A CA 1
ATOM 722 C C . ALA A 1 90 ? 1.180 -4.181 -14.812 1.00 84.38 90 ALA A C 1
ATOM 724 O O . ALA A 1 90 ? 1.945 -3.690 -15.639 1.00 84.38 90 ALA A O 1
ATOM 725 N N . TYR A 1 91 ? 1.589 -5.165 -14.008 1.00 85.62 91 TYR A N 1
ATOM 726 C CA . TYR A 1 91 ? 2.949 -5.703 -14.059 1.00 85.62 91 TYR A CA 1
ATOM 727 C C . TYR A 1 91 ? 3.241 -6.404 -15.393 1.00 85.62 91 TYR A C 1
ATOM 729 O O . TYR A 1 91 ? 4.209 -6.059 -16.077 1.00 85.62 91 TYR A O 1
ATOM 737 N N . SER A 1 92 ? 2.385 -7.350 -15.781 1.00 82.81 92 SER A N 1
ATOM 738 C CA . SER A 1 92 ? 2.579 -8.212 -16.957 1.00 82.81 92 SER A CA 1
ATOM 739 C C . SER A 1 92 ? 2.513 -7.436 -18.276 1.00 82.81 92 SER A C 1
ATOM 741 O O . SER A 1 92 ? 3.064 -7.864 -19.286 1.00 82.81 92 SER A O 1
ATOM 743 N N . THR A 1 93 ? 1.871 -6.268 -18.279 1.00 85.75 93 THR A N 1
ATOM 744 C CA . THR A 1 93 ? 1.797 -5.372 -19.444 1.00 85.75 93 THR A CA 1
ATOM 745 C C . THR A 1 93 ? 2.834 -4.249 -19.410 1.00 85.75 93 THR A C 1
ATOM 747 O O . THR A 1 93 ? 2.766 -3.325 -20.218 1.00 85.75 93 THR A O 1
ATOM 750 N N . ALA A 1 94 ? 3.800 -4.293 -18.483 1.00 85.19 94 ALA A N 1
ATOM 751 C CA . ALA A 1 94 ? 4.786 -3.228 -18.289 1.00 85.19 94 ALA A CA 1
ATOM 752 C C . ALA A 1 94 ? 4.126 -1.842 -18.069 1.00 85.19 94 ALA A C 1
ATOM 754 O O . ALA A 1 94 ? 4.548 -0.831 -18.639 1.00 85.19 94 ALA A O 1
ATOM 755 N N . ASN A 1 95 ? 3.091 -1.811 -17.226 1.00 86.38 95 ASN A N 1
ATOM 756 C CA . ASN A 1 95 ? 2.186 -0.692 -16.953 1.00 86.38 95 ASN A CA 1
ATOM 757 C C . ASN A 1 95 ? 1.526 -0.165 -18.234 1.00 86.38 95 ASN A C 1
ATOM 759 O O . ASN A 1 95 ? 1.765 0.980 -18.632 1.00 86.38 95 ASN A O 1
ATOM 763 N N . ALA A 1 96 ? 0.771 -1.033 -18.919 1.00 86.69 96 ALA A N 1
ATOM 764 C CA . ALA A 1 96 ? 0.141 -0.729 -20.206 1.00 86.69 96 ALA A CA 1
ATOM 765 C C . ALA A 1 96 ? 1.138 -0.169 -21.248 1.00 86.69 96 ALA A C 1
ATOM 767 O O . ALA A 1 96 ? 0.855 0.772 -21.983 1.00 86.69 96 ALA A O 1
ATOM 768 N N . GLY A 1 97 ? 2.358 -0.714 -21.270 1.00 85.75 97 GLY A N 1
ATOM 769 C CA . GLY A 1 97 ? 3.436 -0.326 -22.180 1.00 85.75 97 GLY A CA 1
ATOM 770 C C . GLY A 1 97 ? 4.199 0.952 -21.815 1.00 85.75 97 GLY A C 1
ATOM 771 O O . GLY A 1 97 ? 5.238 1.235 -22.418 1.00 85.75 97 GLY A O 1
ATOM 772 N N . THR A 1 98 ? 3.776 1.685 -20.782 1.00 86.50 98 THR A N 1
ATOM 773 C CA . THR A 1 98 ? 4.449 2.909 -20.312 1.00 86.50 98 THR A CA 1
ATOM 774 C C . THR A 1 98 ? 5.920 2.663 -19.979 1.00 86.50 98 THR A C 1
ATOM 776 O O . THR A 1 98 ? 6.790 3.498 -20.249 1.00 86.50 98 THR A O 1
ATOM 779 N N . GLU A 1 99 ? 6.243 1.505 -19.400 1.00 85.88 99 GLU A N 1
ATOM 780 C CA . GLU A 1 99 ? 7.629 1.174 -19.076 1.00 85.88 99 GLU A CA 1
ATOM 781 C C . GLU A 1 99 ? 8.464 0.810 -20.299 1.00 85.88 99 GLU A C 1
ATOM 783 O O . GLU A 1 99 ? 9.658 1.114 -20.303 1.00 85.88 99 GLU A O 1
ATOM 788 N N . TYR A 1 100 ? 7.872 0.258 -21.361 1.00 89.94 100 TYR A N 1
ATOM 789 C CA . TYR A 1 100 ? 8.596 0.071 -22.618 1.00 89.94 100 TYR A CA 1
ATOM 790 C C . TYR A 1 100 ? 9.058 1.409 -23.182 1.00 89.94 100 TYR A C 1
ATOM 792 O O . TYR A 1 100 ? 10.252 1.594 -23.425 1.00 89.94 100 TYR A O 1
ATOM 800 N N . PHE A 1 101 ? 8.142 2.372 -23.276 1.00 89.62 101 PHE A N 1
ATOM 801 C CA . PHE A 1 101 ? 8.444 3.719 -23.745 1.00 89.62 101 PHE A CA 1
ATOM 802 C C . PHE A 1 101 ? 9.530 4.403 -22.901 1.00 89.62 101 PHE A C 1
ATOM 804 O O . PHE A 1 101 ? 10.534 4.895 -23.427 1.00 89.62 101 PHE A O 1
ATOM 811 N N . ARG A 1 102 ? 9.387 4.391 -21.569 1.00 87.00 102 ARG A N 1
ATOM 812 C CA . ARG A 1 102 ? 10.348 5.039 -20.660 1.00 87.00 102 ARG A CA 1
ATOM 813 C C . ARG A 1 102 ? 11.734 4.416 -20.717 1.00 87.00 102 ARG A C 1
ATOM 815 O O . ARG A 1 102 ? 12.727 5.147 -20.784 1.00 87.00 102 ARG A O 1
ATOM 822 N N . GLN A 1 103 ? 11.825 3.087 -20.660 1.00 89.69 103 GLN A N 1
ATOM 823 C CA . GLN A 1 103 ? 13.126 2.420 -20.676 1.00 89.69 103 GLN A CA 1
ATOM 824 C C . GLN A 1 103 ? 13.796 2.542 -22.044 1.00 89.69 103 GLN A C 1
ATOM 826 O O . GLN A 1 103 ? 15.016 2.702 -22.106 1.00 89.69 103 GLN A O 1
ATOM 831 N N . GLU A 1 104 ? 13.021 2.569 -23.126 1.00 93.12 104 GLU A N 1
ATOM 832 C CA . GLU A 1 104 ? 13.560 2.794 -24.460 1.00 93.12 104 GLU A CA 1
ATOM 833 C C . GLU A 1 104 ? 14.073 4.229 -24.646 1.00 93.12 104 GLU A C 1
ATOM 835 O O . GLU A 1 104 ? 15.166 4.413 -25.178 1.00 93.12 104 GLU A O 1
ATOM 840 N N . ARG A 1 105 ? 13.395 5.258 -24.113 1.00 89.94 105 ARG A N 1
ATOM 841 C CA . ARG A 1 105 ? 13.933 6.637 -24.095 1.00 89.94 105 ARG A CA 1
ATOM 842 C C . ARG A 1 105 ? 15.296 6.711 -23.410 1.00 89.94 105 ARG A C 1
ATOM 844 O O . ARG A 1 105 ? 16.216 7.356 -23.918 1.00 89.94 105 ARG A O 1
ATOM 851 N N . VAL A 1 106 ? 15.443 6.035 -22.269 1.00 88.50 106 VAL A N 1
ATOM 852 C CA . VAL A 1 106 ? 16.730 5.940 -21.565 1.00 88.50 106 VAL A CA 1
ATOM 853 C C . VAL A 1 106 ? 17.756 5.204 -22.428 1.00 88.50 106 VAL A C 1
ATOM 855 O O . VAL A 1 106 ? 18.874 5.696 -22.584 1.00 88.50 106 VAL A O 1
ATOM 858 N N . ALA A 1 107 ? 17.384 4.071 -23.024 1.00 91.00 107 ALA A N 1
ATOM 859 C CA . ALA A 1 107 ? 18.261 3.282 -23.883 1.00 91.00 107 ALA A CA 1
ATOM 860 C C . ALA A 1 107 ? 18.764 4.086 -25.089 1.00 91.00 107 ALA A C 1
ATOM 862 O O . ALA A 1 107 ? 19.972 4.139 -25.307 1.00 91.00 107 ALA A O 1
ATOM 863 N N . ARG A 1 108 ? 17.888 4.800 -25.807 1.00 92.00 108 ARG A N 1
ATOM 864 C CA . ARG A 1 108 ? 18.252 5.663 -26.947 1.00 92.00 108 ARG A CA 1
ATOM 865 C C . ARG A 1 108 ? 19.303 6.702 -26.583 1.00 92.00 108 ARG A C 1
ATOM 867 O O . ARG A 1 108 ? 20.259 6.908 -27.326 1.00 92.00 108 ARG A O 1
ATOM 874 N N . ILE A 1 109 ? 19.161 7.341 -25.422 1.00 90.00 109 ILE A N 1
ATOM 875 C CA . ILE A 1 109 ? 20.157 8.301 -24.928 1.00 90.00 109 ILE A CA 1
ATOM 876 C C . ILE A 1 109 ? 21.478 7.584 -24.622 1.00 90.00 109 ILE A C 1
ATOM 878 O O . ILE A 1 109 ? 22.539 8.077 -24.994 1.00 90.00 109 ILE A O 1
ATOM 882 N N . GLN A 1 110 ? 21.427 6.414 -23.984 1.00 89.81 110 GLN A N 1
ATOM 883 C CA . GLN A 1 110 ? 22.618 5.666 -23.575 1.00 89.81 110 GLN A CA 1
ATOM 884 C C . GLN A 1 110 ? 23.383 5.039 -24.749 1.00 89.81 110 GLN A C 1
ATOM 886 O O . GLN A 1 110 ? 24.614 5.013 -24.721 1.00 89.81 110 GLN A O 1
ATOM 891 N N . ARG A 1 111 ? 22.697 4.590 -25.808 1.00 91.62 111 ARG A N 1
ATOM 892 C CA . ARG A 1 111 ? 23.333 4.033 -27.016 1.00 91.62 111 ARG A CA 1
ATOM 893 C C . ARG A 1 111 ? 24.299 5.034 -27.666 1.00 91.62 111 ARG A C 1
ATOM 895 O O . ARG A 1 111 ? 25.346 4.615 -28.144 1.00 91.62 111 ARG A O 1
ATOM 902 N N . LYS A 1 112 ? 24.026 6.346 -27.587 1.00 92.06 112 LYS A N 1
ATOM 903 C CA . LYS A 1 112 ? 24.900 7.415 -28.125 1.00 92.06 112 LYS A CA 1
ATOM 904 C C . LYS A 1 112 ? 26.287 7.482 -27.473 1.00 92.06 112 LYS A C 1
ATOM 906 O O . LYS A 1 112 ? 27.202 8.044 -28.064 1.00 92.06 112 LYS A O 1
ATOM 911 N N . TYR A 1 113 ? 26.453 6.926 -26.271 1.00 91.31 113 TYR A N 1
ATOM 912 C CA . TYR A 1 113 ? 27.721 6.935 -25.527 1.00 91.31 113 TYR A CA 1
ATOM 913 C C . TYR A 1 113 ? 28.552 5.656 -25.718 1.00 91.31 113 TYR A C 1
ATOM 915 O O . TYR A 1 113 ? 29.586 5.478 -25.069 1.00 91.31 113 TYR A O 1
ATOM 923 N N . HIS A 1 114 ? 28.112 4.740 -26.581 1.00 90.25 114 HIS A N 1
ATOM 924 C CA . HIS A 1 114 ? 28.775 3.465 -26.825 1.00 90.25 114 HIS A CA 1
ATOM 925 C C . HIS A 1 114 ? 29.000 3.242 -28.323 1.00 90.25 114 HIS A C 1
ATOM 927 O O . HIS A 1 114 ? 28.232 3.708 -29.157 1.00 90.25 114 HIS A O 1
ATOM 933 N N . GLY A 1 115 ? 30.049 2.487 -28.667 1.00 90.25 115 GLY A N 1
ATOM 934 C CA . GLY A 1 115 ? 30.196 1.956 -30.023 1.00 90.25 115 GLY A CA 1
ATOM 935 C C . GLY A 1 115 ? 29.043 1.007 -30.366 1.00 90.25 115 GLY A C 1
ATOM 936 O O . GLY A 1 115 ? 28.470 0.386 -29.470 1.00 90.25 115 GLY A O 1
ATOM 937 N N . THR A 1 116 ? 28.724 0.871 -31.654 1.00 89.75 116 THR A N 1
ATOM 938 C CA . THR A 1 116 ? 27.549 0.136 -32.170 1.00 89.75 116 THR A CA 1
ATOM 939 C C . THR A 1 116 ? 27.382 -1.263 -31.571 1.00 89.75 116 THR A C 1
ATOM 941 O O . THR A 1 116 ? 26.314 -1.593 -31.059 1.00 89.75 116 THR A O 1
ATOM 944 N N . GLN A 1 117 ? 28.447 -2.064 -31.551 1.00 92.12 117 GLN A N 1
ATOM 945 C CA . GLN A 1 117 ? 28.418 -3.429 -31.016 1.00 92.12 117 GLN A CA 1
ATOM 946 C C . GLN A 1 117 ? 28.137 -3.462 -29.504 1.00 92.12 117 GLN A C 1
ATOM 948 O O . GLN A 1 117 ? 27.295 -4.226 -29.040 1.00 92.12 117 GLN A O 1
ATOM 953 N N . LYS A 1 118 ? 28.775 -2.566 -28.741 1.00 91.12 118 LYS A N 1
ATOM 954 C CA . LYS A 1 118 ? 28.580 -2.446 -27.289 1.00 91.12 118 LYS A CA 1
ATOM 955 C C . LYS A 1 118 ? 27.195 -1.891 -26.938 1.00 91.12 118 LYS A C 1
ATOM 957 O O . LYS A 1 118 ? 26.623 -2.254 -25.915 1.00 91.12 118 LYS A O 1
ATOM 962 N N . ALA A 1 119 ? 26.646 -1.015 -27.776 1.00 89.75 119 ALA A N 1
ATOM 963 C CA . ALA A 1 119 ? 25.295 -0.488 -27.623 1.00 89.75 119 ALA A CA 1
ATOM 964 C C . ALA A 1 119 ? 24.234 -1.587 -27.812 1.00 89.75 119 ALA A C 1
ATOM 966 O O . ALA A 1 119 ? 23.321 -1.684 -26.993 1.00 89.75 119 ALA A O 1
ATOM 967 N N . LEU A 1 120 ? 24.390 -2.438 -28.834 1.00 91.81 120 LEU A N 1
ATOM 968 C CA . LEU A 1 120 ? 23.507 -3.584 -29.087 1.00 91.81 120 LEU A CA 1
ATOM 969 C C . LEU A 1 120 ? 23.551 -4.610 -27.951 1.00 91.81 120 LEU A C 1
ATOM 971 O O . LEU A 1 120 ? 22.502 -5.066 -27.505 1.00 91.81 120 LEU A O 1
ATOM 975 N N . GLU A 1 121 ? 24.740 -4.929 -27.440 1.00 91.12 121 GLU A N 1
ATOM 976 C CA . GLU A 1 121 ? 24.898 -5.843 -26.304 1.00 91.12 121 GLU A CA 1
ATOM 977 C C . GLU A 1 121 ? 24.218 -5.303 -25.033 1.00 91.12 121 GLU A C 1
ATOM 979 O O . GLU A 1 121 ? 23.505 -6.024 -24.337 1.00 91.12 121 GLU A O 1
ATOM 984 N N . LEU A 1 122 ? 24.414 -4.015 -24.725 1.00 87.31 122 LEU A N 1
ATOM 985 C CA . LEU A 1 122 ? 23.942 -3.424 -23.469 1.00 87.31 122 LEU A CA 1
ATOM 986 C C . LEU A 1 122 ? 22.470 -3.008 -23.479 1.00 87.31 122 LEU A C 1
ATOM 988 O O . LEU A 1 122 ? 21.865 -2.952 -22.406 1.00 87.31 122 LEU A O 1
ATOM 992 N N . TRP A 1 123 ? 21.915 -2.659 -24.638 1.00 91.19 123 TRP A N 1
ATOM 993 C CA . TRP A 1 123 ? 20.599 -2.020 -24.749 1.00 91.19 123 TRP A CA 1
ATOM 994 C C . TRP A 1 123 ? 19.703 -2.619 -25.837 1.00 91.19 123 TRP A C 1
ATOM 996 O O . TRP A 1 123 ? 18.568 -2.167 -25.992 1.00 91.19 123 TRP A O 1
ATOM 1006 N N . GLY A 1 124 ? 20.177 -3.622 -26.578 1.00 92.06 124 GLY A N 1
ATOM 1007 C CA . GLY A 1 124 ? 19.455 -4.196 -27.709 1.00 92.06 124 GLY A CA 1
ATOM 1008 C C . GLY A 1 124 ? 19.313 -3.241 -28.898 1.00 92.06 124 GLY A C 1
ATOM 1009 O O . GLY A 1 124 ? 19.793 -2.098 -28.847 1.00 92.06 124 GLY A O 1
ATOM 1010 N N . PRO A 1 125 ? 18.652 -3.702 -29.975 1.00 92.19 125 PRO A N 1
ATOM 1011 C CA . PRO A 1 125 ? 18.265 -2.831 -31.077 1.00 92.19 125 PRO A CA 1
ATOM 1012 C C . PRO A 1 125 ? 17.299 -1.747 -30.588 1.00 92.19 125 PRO A C 1
ATOM 1014 O O . PRO A 1 125 ? 16.558 -1.949 -29.626 1.00 92.19 125 PRO A O 1
ATOM 1017 N N . GLU A 1 126 ? 17.326 -0.594 -31.250 1.00 90.69 126 GLU A N 1
ATOM 1018 C CA . GLU A 1 126 ? 16.340 0.460 -31.022 1.00 90.69 126 GLU A CA 1
ATOM 1019 C C . GLU A 1 126 ? 14.954 -0.020 -31.452 1.00 90.69 126 GLU A C 1
ATOM 1021 O O . GLU A 1 126 ? 14.806 -0.675 -32.485 1.00 90.69 126 GLU A O 1
ATOM 1026 N N . GLN A 1 127 ? 13.958 0.258 -30.617 1.00 89.75 127 GLN A N 1
ATOM 1027 C CA . GLN A 1 127 ? 12.568 -0.136 -30.833 1.00 89.75 127 GLN A CA 1
ATOM 1028 C C . GLN A 1 127 ? 11.682 1.099 -30.738 1.00 89.75 127 GLN A C 1
ATOM 1030 O O . GLN A 1 127 ? 11.962 2.001 -29.947 1.00 89.75 127 GLN A O 1
ATOM 1035 N N . ASP A 1 128 ? 10.609 1.138 -31.519 1.00 88.69 128 ASP A N 1
ATOM 1036 C CA . ASP A 1 128 ? 9.606 2.196 -31.446 1.00 88.69 128 ASP A CA 1
ATOM 1037 C C . ASP A 1 128 ? 8.422 1.730 -30.603 1.00 88.69 128 ASP A C 1
ATOM 1039 O O . ASP A 1 128 ? 7.697 0.806 -30.966 1.00 88.69 128 ASP A O 1
ATOM 1043 N N . TRP A 1 129 ? 8.255 2.382 -29.455 1.00 87.25 129 TRP A N 1
ATOM 1044 C CA . TRP A 1 129 ? 7.124 2.200 -28.555 1.00 87.25 129 TRP A CA 1
ATOM 1045 C C . TRP A 1 129 ? 6.298 3.480 -28.553 1.00 87.25 129 TRP A C 1
ATOM 1047 O O . TRP A 1 129 ? 6.868 4.573 -28.494 1.00 87.25 129 TRP A O 1
ATOM 1057 N N . SER A 1 130 ? 4.975 3.346 -28.614 1.00 87.31 130 SER A N 1
ATOM 1058 C CA . SER A 1 130 ? 4.061 4.486 -28.563 1.00 87.31 130 SER A CA 1
ATOM 1059 C C . SER A 1 130 ? 4.240 5.279 -27.270 1.00 87.31 130 SER A C 1
ATOM 1061 O O . SER A 1 130 ? 4.432 4.705 -26.196 1.00 87.31 130 SER A O 1
ATOM 1063 N N . GLU A 1 131 ? 4.163 6.604 -27.376 1.00 84.69 131 GLU A N 1
ATOM 1064 C CA . GLU A 1 131 ? 4.102 7.472 -26.205 1.00 84.69 131 GLU A CA 1
ATOM 1065 C C . GLU A 1 131 ? 2.758 7.254 -25.492 1.00 84.69 131 GLU A C 1
ATOM 1067 O O . GLU A 1 131 ? 1.713 7.314 -26.145 1.00 84.69 131 GLU A O 1
ATOM 1072 N N . PRO A 1 132 ? 2.757 6.950 -24.184 1.00 82.75 132 PRO A N 1
ATOM 1073 C CA . PRO A 1 132 ? 1.521 6.749 -23.444 1.00 82.75 132 PRO A CA 1
ATOM 1074 C C . PRO A 1 132 ? 0.758 8.071 -23.333 1.00 82.75 132 PRO A C 1
ATOM 1076 O O . PRO A 1 132 ? 1.347 9.101 -23.002 1.00 82.75 132 PRO A O 1
ATOM 1079 N N . GLU A 1 133 ? -0.560 8.027 -23.550 1.00 75.88 133 GLU A N 1
ATOM 1080 C CA . GLU A 1 133 ? -1.433 9.212 -23.526 1.00 75.88 133 GLU A CA 1
ATOM 1081 C C . GLU A 1 133 ? -1.323 9.995 -22.208 1.00 75.88 133 GLU A C 1
ATOM 1083 O O . GLU A 1 133 ? -1.322 11.224 -22.211 1.00 75.88 133 GLU A O 1
ATOM 1088 N N . ASN A 1 134 ? -1.136 9.286 -21.089 1.00 70.06 134 ASN A N 1
ATOM 1089 C CA . ASN A 1 134 ? -1.020 9.861 -19.753 1.00 70.06 134 ASN A CA 1
ATOM 1090 C C . ASN A 1 134 ? 0.289 9.444 -19.062 1.00 70.06 134 ASN A C 1
ATOM 1092 O O . ASN A 1 134 ? 0.266 8.825 -18.001 1.00 70.06 134 ASN A O 1
ATOM 1096 N N . GLU A 1 135 ? 1.459 9.812 -19.611 1.00 63.94 135 GLU A N 1
ATOM 1097 C CA . GLU A 1 135 ? 2.762 9.477 -18.992 1.00 63.94 135 GLU A CA 1
ATOM 1098 C C . GLU A 1 135 ? 2.860 9.930 -17.520 1.00 63.94 135 GLU A C 1
ATOM 1100 O O . GLU A 1 135 ? 3.578 9.310 -16.736 1.00 63.94 135 GLU A O 1
ATOM 1105 N N . GLN A 1 136 ? 2.171 11.007 -17.131 1.00 65.88 136 GLN A N 1
ATOM 1106 C CA . GLN A 1 136 ? 2.206 11.553 -15.768 1.00 65.88 136 GLN A CA 1
ATOM 1107 C C . GLN A 1 136 ? 1.242 1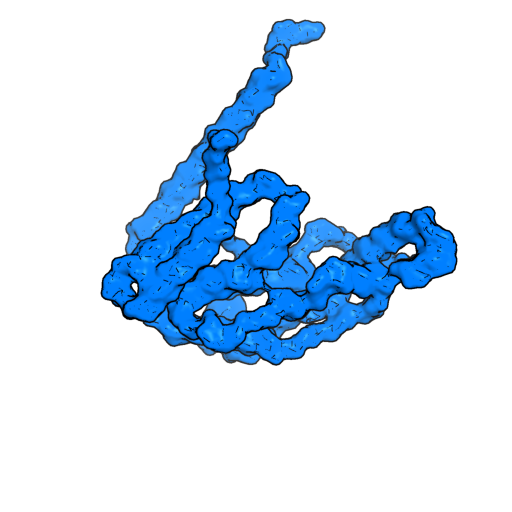0.868 -14.800 1.00 65.88 136 GLN A C 1
ATOM 1109 O O . GLN A 1 136 ? 1.431 10.999 -13.589 1.00 65.88 136 GLN A O 1
ATOM 1114 N N . ASP A 1 137 ? 0.246 10.140 -15.304 1.00 73.38 137 ASP A N 1
ATOM 1115 C CA . ASP A 1 137 ? -0.628 9.372 -14.435 1.00 73.38 137 ASP A CA 1
ATOM 1116 C C . ASP A 1 137 ? 0.109 8.108 -13.987 1.00 73.38 137 ASP A C 1
ATOM 1118 O O . ASP A 1 137 ? 0.752 7.394 -14.761 1.00 73.38 137 ASP A O 1
ATOM 1122 N N . HIS A 1 138 ? 0.135 7.895 -12.681 1.00 69.75 138 HIS A N 1
ATOM 1123 C CA . HIS A 1 138 ? 0.775 6.739 -12.066 1.00 69.75 138 HIS A CA 1
ATOM 1124 C C . HIS A 1 138 ? -0.205 5.953 -11.209 1.00 69.75 138 HIS A C 1
ATOM 1126 O O . HIS A 1 138 ? 0.228 5.000 -10.565 1.00 69.75 138 HIS A O 1
ATOM 1132 N N . SER A 1 139 ? -1.475 6.357 -11.175 1.00 72.25 139 SER A N 1
ATOM 1133 C CA . SER A 1 139 ? -2.517 5.737 -10.360 1.00 72.25 139 SER A CA 1
ATOM 1134 C C . SER A 1 139 ? -2.691 4.251 -10.690 1.00 72.25 139 SER A C 1
ATOM 1136 O O . SER A 1 139 ? -2.810 3.441 -9.775 1.00 72.25 139 SER A O 1
ATOM 1138 N N . GLU A 1 140 ? -2.567 3.894 -11.969 1.00 78.31 140 GLU A N 1
ATOM 1139 C CA . GLU A 1 140 ? -2.728 2.528 -12.488 1.00 78.31 140 GLU A CA 1
ATOM 1140 C C . GLU A 1 140 ? -1.411 1.743 -12.606 1.00 78.31 140 GLU A C 1
ATOM 1142 O O . GLU A 1 140 ? -1.394 0.586 -13.023 1.00 78.31 140 GLU A O 1
ATOM 1147 N N . ASN A 1 141 ? -0.274 2.334 -12.225 1.00 80.44 141 ASN A N 1
ATOM 1148 C CA . ASN A 1 141 ? 0.990 1.602 -12.254 1.00 80.44 141 ASN A CA 1
ATOM 1149 C C . ASN A 1 141 ? 1.001 0.526 -11.165 1.00 80.44 141 ASN A C 1
ATOM 1151 O O . ASN A 1 141 ? 0.627 0.795 -10.023 1.00 80.44 141 ASN A O 1
ATOM 1155 N N . ALA A 1 142 ? 1.574 -0.641 -11.466 1.00 77.12 142 ALA A N 1
ATOM 1156 C CA . ALA A 1 142 ? 1.663 -1.768 -10.534 1.00 77.12 142 ALA A CA 1
ATOM 1157 C C . ALA A 1 142 ? 2.263 -1.376 -9.169 1.00 77.12 142 ALA A C 1
ATOM 1159 O O . ALA A 1 142 ? 1.804 -1.832 -8.127 1.00 77.12 142 ALA A O 1
ATOM 1160 N N . GLU A 1 143 ? 3.264 -0.484 -9.152 1.00 74.44 143 GLU A N 1
ATOM 1161 C CA . GLU A 1 143 ? 3.845 0.035 -7.906 1.00 74.44 143 GLU A CA 1
ATOM 1162 C C . GLU A 1 143 ? 2.824 0.823 -7.076 1.00 74.44 143 GLU A C 1
ATOM 1164 O O . GLU A 1 143 ? 2.748 0.629 -5.865 1.00 74.44 143 GLU A O 1
ATOM 1169 N N . MET A 1 144 ? 2.044 1.704 -7.706 1.00 74.19 144 MET A N 1
ATOM 1170 C CA . MET A 1 144 ? 1.041 2.506 -7.006 1.00 74.19 144 MET A CA 1
ATOM 1171 C C . MET A 1 144 ? -0.127 1.645 -6.535 1.00 74.19 144 MET A C 1
ATOM 1173 O O . MET A 1 144 ? -0.565 1.796 -5.401 1.00 74.19 144 MET A O 1
ATOM 1177 N N . LEU A 1 145 ? -0.575 0.698 -7.359 1.00 76.56 145 LEU A N 1
ATOM 1178 C CA . LEU A 1 145 ? -1.611 -0.263 -6.989 1.00 76.56 145 LEU A CA 1
ATOM 1179 C C . LEU A 1 145 ? -1.185 -1.112 -5.783 1.00 76.56 145 LEU A C 1
ATOM 1181 O O . LEU A 1 145 ? -1.956 -1.268 -4.839 1.00 76.56 145 LEU A O 1
ATOM 1185 N N . LEU A 1 146 ? 0.072 -1.568 -5.745 1.00 76.00 146 LEU A N 1
ATOM 1186 C CA . LEU A 1 146 ? 0.639 -2.232 -4.568 1.00 76.00 146 LEU A CA 1
ATOM 1187 C C . LEU A 1 146 ? 0.665 -1.310 -3.345 1.00 76.00 146 LEU A C 1
ATOM 1189 O O . LEU A 1 146 ? 0.314 -1.741 -2.249 1.00 76.00 146 LEU A O 1
ATOM 1193 N N . TRP A 1 147 ? 1.068 -0.047 -3.500 1.00 73.69 147 TRP A N 1
ATOM 1194 C CA . TRP A 1 147 ? 1.015 0.921 -2.401 1.00 73.69 147 TRP A CA 1
ATOM 1195 C C . TRP A 1 147 ? -0.407 1.121 -1.883 1.00 73.69 147 TRP A C 1
ATOM 1197 O O . TRP A 1 147 ? -0.601 1.124 -0.670 1.00 73.69 147 TRP A O 1
ATOM 1207 N N . ASN A 1 148 ? -1.386 1.242 -2.777 1.00 76.94 148 ASN A N 1
ATOM 1208 C CA . ASN A 1 148 ? -2.792 1.402 -2.430 1.00 76.94 148 ASN A CA 1
ATOM 1209 C C . ASN A 1 148 ? -3.324 0.178 -1.680 1.00 76.94 148 ASN A C 1
ATOM 1211 O O . ASN A 1 148 ? -3.929 0.354 -0.627 1.00 76.94 148 ASN A O 1
ATOM 1215 N N . LEU A 1 149 ? -3.007 -1.040 -2.132 1.00 79.19 149 LEU A N 1
ATOM 1216 C CA . LEU A 1 149 ? -3.305 -2.276 -1.402 1.00 79.19 149 LEU A CA 1
ATOM 1217 C C . LEU A 1 149 ? -2.714 -2.257 0.014 1.00 79.19 149 LEU A C 1
ATOM 1219 O O . LEU A 1 149 ? -3.392 -2.544 0.997 1.00 79.19 149 LEU A O 1
ATOM 1223 N N . TRP A 1 150 ? -1.437 -1.903 0.158 1.00 77.06 150 TRP A N 1
ATOM 1224 C CA . TRP A 1 150 ? -0.832 -1.852 1.488 1.00 77.06 150 TRP A CA 1
ATOM 1225 C C . TRP A 1 150 ? -1.463 -0.770 2.359 1.00 77.06 150 TRP A C 1
ATOM 1227 O O . TRP A 1 150 ? -1.673 -0.987 3.550 1.00 77.06 150 TRP A O 1
ATOM 1237 N N . TYR A 1 151 ? -1.792 0.386 1.788 1.00 75.25 151 TYR A N 1
ATOM 1238 C CA . TYR A 1 151 ? -2.486 1.440 2.515 1.00 75.25 151 TYR A CA 1
ATOM 1239 C C . TYR A 1 151 ? -3.894 1.028 2.937 1.00 75.25 151 TYR A C 1
ATOM 1241 O O . TYR A 1 151 ? -4.278 1.369 4.055 1.00 75.25 151 TYR A O 1
ATOM 1249 N N . SER A 1 152 ? -4.625 0.269 2.120 1.00 83.12 152 SER A N 1
ATOM 1250 C CA . SER A 1 152 ? -5.962 -0.209 2.471 1.00 83.12 152 SER A CA 1
ATOM 1251 C C . SER A 1 152 ? -5.922 -1.220 3.615 1.00 83.12 152 SER A C 1
ATOM 1253 O O . SER A 1 152 ? -6.661 -1.070 4.589 1.00 83.12 152 SER A O 1
ATOM 1255 N N . ILE A 1 153 ? -4.980 -2.168 3.584 1.00 81.31 153 ILE A N 1
ATOM 1256 C CA . ILE A 1 153 ? -4.741 -3.118 4.683 1.00 81.31 153 ILE A CA 1
ATOM 1257 C C . ILE A 1 153 ? -4.383 -2.371 5.975 1.00 81.31 153 ILE A C 1
ATOM 1259 O O . ILE A 1 153 ? -4.944 -2.646 7.033 1.00 81.31 153 ILE A O 1
ATOM 1263 N N . LEU A 1 154 ? -3.468 -1.400 5.907 1.00 75.62 154 LEU A N 1
ATOM 1264 C CA . LEU A 1 154 ? -3.039 -0.628 7.079 1.00 75.62 154 LEU A CA 1
ATOM 1265 C C . LEU A 1 154 ? -4.154 0.235 7.658 1.00 75.62 154 LEU A C 1
ATOM 1267 O O . LEU A 1 154 ? -4.213 0.424 8.872 1.00 75.62 154 LEU A O 1
ATOM 1271 N N . HIS A 1 155 ? -4.986 0.808 6.795 1.00 78.50 155 HIS A N 1
ATOM 1272 C CA . HIS A 1 155 ? -6.129 1.600 7.219 1.00 78.50 155 HIS A CA 1
ATOM 1273 C C . HIS A 1 155 ? -7.162 0.711 7.906 1.00 78.50 155 HIS A C 1
ATOM 1275 O O . HIS A 1 155 ? -7.551 0.990 9.035 1.00 78.50 155 HIS A O 1
ATOM 1281 N N . THR A 1 156 ? -7.485 -0.431 7.302 1.00 85.25 156 THR A N 1
ATOM 1282 C CA . THR A 1 156 ? -8.379 -1.439 7.888 1.00 85.25 156 THR A CA 1
ATOM 1283 C C . THR A 1 156 ? -7.874 -1.925 9.241 1.00 85.25 156 THR A C 1
ATOM 1285 O O . THR A 1 156 ? -8.626 -1.931 10.210 1.00 85.25 156 THR A O 1
ATOM 1288 N N . ALA A 1 157 ? -6.579 -2.221 9.361 1.00 78.69 157 ALA A N 1
ATOM 1289 C CA . ALA A 1 157 ? -5.979 -2.645 10.623 1.00 78.69 157 ALA A CA 1
ATOM 1290 C C . ALA A 1 157 ? -6.161 -1.625 11.761 1.00 78.69 157 ALA A C 1
ATOM 1292 O O . ALA A 1 157 ? -6.204 -2.016 12.922 1.00 78.69 157 ALA A O 1
ATOM 1293 N N . LYS A 1 158 ? -6.259 -0.325 11.451 1.00 75.25 158 LYS A N 1
ATOM 1294 C CA . LYS A 1 158 ? -6.494 0.729 12.452 1.00 75.25 158 LYS A CA 1
ATOM 1295 C C . LYS A 1 158 ? -7.945 0.830 12.897 1.00 75.25 158 LYS A C 1
ATOM 1297 O O . LYS A 1 158 ? -8.184 1.392 13.959 1.00 75.25 158 LYS A O 1
ATOM 1302 N N . LYS A 1 159 ? -8.883 0.349 12.081 1.00 80.06 159 LYS A N 1
ATOM 1303 C CA . LYS A 1 159 ? -10.315 0.330 12.400 1.00 80.06 159 LYS A CA 1
ATOM 1304 C C . LYS A 1 159 ? -10.658 -0.782 13.392 1.00 80.06 159 LYS A C 1
ATOM 1306 O O . LYS A 1 159 ? -11.622 -0.651 14.137 1.00 80.06 159 LYS A O 1
ATOM 1311 N N . ILE A 1 160 ? -9.860 -1.850 13.424 1.00 74.81 160 ILE A N 1
ATOM 1312 C CA . ILE A 1 160 ? -10.060 -2.983 14.330 1.00 74.81 160 ILE A CA 1
ATOM 1313 C C . ILE A 1 160 ? -9.669 -2.563 15.752 1.00 74.81 160 ILE A C 1
ATOM 1315 O O . ILE A 1 160 ? -8.549 -2.102 15.991 1.00 74.81 160 ILE A O 1
ATOM 1319 N N . HIS A 1 161 ? -10.608 -2.696 16.692 1.00 70.69 161 HIS A N 1
ATOM 1320 C CA . HIS A 1 161 ? -10.386 -2.364 18.100 1.00 70.69 161 HIS A CA 1
ATOM 1321 C C . HIS A 1 161 ? -9.282 -3.228 18.703 1.00 70.69 161 HIS A C 1
ATOM 1323 O O . HIS A 1 161 ? -9.169 -4.381 18.317 1.00 70.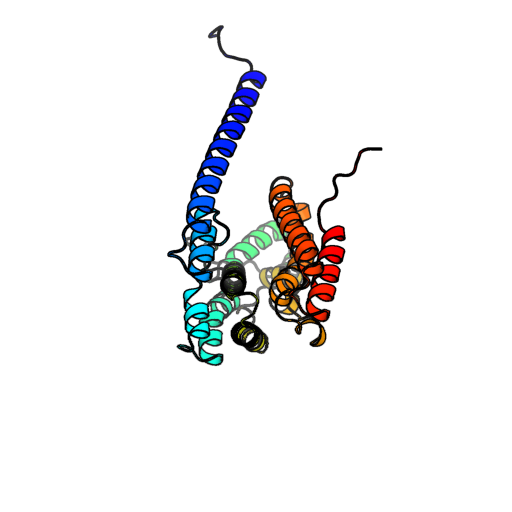69 161 HIS A O 1
ATOM 1329 N N . PHE A 1 162 ? -8.541 -2.725 19.704 1.00 61.56 162 PHE A N 1
ATOM 1330 C CA . PHE A 1 162 ? -7.339 -3.391 20.209 1.00 61.56 162 PHE A CA 1
ATOM 1331 C C . PHE A 1 162 ? -7.546 -4.746 20.938 1.00 61.56 162 PHE A C 1
ATOM 1333 O O . PHE A 1 162 ? -6.619 -5.300 21.516 1.00 61.56 162 PHE A O 1
ATOM 1340 N N . THR A 1 163 ? -8.767 -5.266 20.977 1.00 58.03 163 THR A N 1
ATOM 1341 C CA . THR A 1 163 ? -9.136 -6.488 21.711 1.00 58.03 163 THR A CA 1
ATOM 1342 C C . THR A 1 163 ? -9.858 -7.514 20.838 1.00 58.03 163 THR A C 1
ATOM 1344 O O . THR A 1 163 ? -10.061 -8.645 21.267 1.00 58.03 163 THR A O 1
ATOM 1347 N N . ASP A 1 164 ? -10.253 -7.149 19.617 1.00 68.50 164 ASP A N 1
ATOM 1348 C CA . ASP A 1 164 ? -10.920 -8.028 18.648 1.00 68.50 164 ASP A CA 1
ATOM 1349 C C . ASP A 1 164 ? -9.914 -8.899 17.869 1.00 68.50 164 ASP A C 1
ATOM 1351 O O . ASP A 1 164 ? -9.609 -8.674 16.694 1.00 68.50 164 ASP A O 1
ATOM 1355 N N . GLU A 1 165 ? -9.280 -9.839 18.569 1.00 71.56 165 GLU A N 1
ATOM 1356 C CA . GLU A 1 165 ? -8.232 -10.693 17.992 1.00 71.56 165 GLU A CA 1
ATOM 1357 C C . GLU A 1 165 ? -8.714 -11.471 16.755 1.00 71.56 165 GLU A C 1
ATOM 1359 O O . GLU A 1 165 ? -7.952 -11.671 15.812 1.00 71.56 165 GLU A O 1
ATOM 1364 N N . ALA A 1 166 ? -9.994 -11.849 16.712 1.00 79.06 166 ALA A N 1
ATOM 1365 C CA . ALA A 1 166 ? -10.570 -12.593 15.596 1.00 79.06 166 ALA A CA 1
ATOM 1366 C C . ALA A 1 166 ? -10.561 -11.783 14.290 1.00 79.06 166 ALA A C 1
ATOM 1368 O O . ALA A 1 166 ? -10.171 -12.302 13.241 1.00 79.06 166 ALA A O 1
ATOM 1369 N N . GLN A 1 167 ? -10.953 -10.505 14.334 1.00 79.00 167 GLN A N 1
ATOM 1370 C CA . GLN A 1 167 ? -10.885 -9.647 13.149 1.00 79.00 167 GLN A CA 1
ATOM 1371 C C . GLN A 1 167 ? -9.446 -9.398 12.700 1.00 79.00 167 GLN A C 1
ATOM 1373 O O . GLN A 1 167 ? -9.165 -9.343 11.502 1.00 79.00 167 GLN A O 1
ATOM 1378 N N . GLN A 1 168 ? -8.516 -9.265 13.637 1.00 74.69 168 GLN A N 1
ATOM 1379 C CA . GLN A 1 168 ? -7.118 -9.096 13.270 1.00 74.69 168 GLN A CA 1
ATOM 1380 C C . GLN A 1 168 ? -6.542 -10.316 12.572 1.00 74.69 168 GLN A C 1
ATOM 1382 O O . GLN A 1 168 ? -5.944 -10.155 11.508 1.00 74.69 168 GLN A O 1
ATOM 1387 N N . GLU A 1 169 ? -6.746 -11.512 13.128 1.00 76.38 169 GLU A N 1
ATOM 1388 C CA . GLU A 1 169 ? -6.259 -12.751 12.521 1.00 76.38 169 GLU A CA 1
ATOM 1389 C C . GLU A 1 169 ? -6.851 -12.913 11.120 1.00 76.38 169 GLU A C 1
ATOM 1391 O O . GLU A 1 169 ? -6.130 -13.202 10.167 1.00 76.38 169 GLU A O 1
ATOM 1396 N N . LYS A 1 170 ? -8.133 -12.574 10.952 1.00 85.62 170 LYS A N 1
ATOM 1397 C CA . LYS A 1 170 ? -8.793 -12.569 9.647 1.00 85.62 170 LYS A CA 1
ATOM 1398 C C . LYS A 1 170 ? -8.109 -11.642 8.635 1.00 85.62 170 LYS A C 1
ATOM 1400 O O . LYS A 1 170 ? -7.936 -12.022 7.473 1.00 85.62 170 LYS A O 1
ATOM 1405 N N . LEU A 1 171 ? -7.705 -10.436 9.037 1.00 83.06 171 LEU A N 1
ATOM 1406 C CA . LEU A 1 171 ? -6.949 -9.531 8.165 1.00 83.06 171 LEU A CA 1
ATOM 1407 C C . LEU A 1 171 ? -5.549 -10.089 7.854 1.00 83.06 171 LEU A C 1
ATOM 1409 O O . LEU A 1 171 ? -5.063 -9.940 6.731 1.00 83.06 171 LEU A O 1
ATOM 1413 N N . VAL A 1 172 ? -4.906 -10.758 8.814 1.00 78.88 172 VAL A N 1
ATOM 1414 C CA . VAL A 1 172 ? -3.624 -11.441 8.588 1.00 78.88 172 VAL A CA 1
ATOM 1415 C C . VAL A 1 172 ? -3.787 -12.591 7.590 1.00 78.88 172 VAL A C 1
ATOM 1417 O O . VAL A 1 172 ? -2.946 -12.727 6.699 1.00 78.88 172 VAL A O 1
ATOM 1420 N N . ASP A 1 173 ? -4.871 -13.361 7.662 1.00 80.56 173 ASP A N 1
ATOM 1421 C CA . ASP A 1 173 ? -5.175 -14.441 6.718 1.00 80.56 173 ASP A CA 1
ATOM 1422 C C . ASP A 1 173 ? -5.315 -13.938 5.283 1.00 80.56 173 ASP A C 1
ATOM 1424 O O . ASP A 1 173 ? -4.760 -14.547 4.366 1.00 80.56 173 ASP A O 1
ATOM 1428 N N . LEU A 1 174 ? -5.950 -12.779 5.079 1.00 85.38 174 LEU A N 1
ATOM 1429 C CA . LEU A 1 174 ? -5.999 -12.132 3.765 1.00 85.38 174 LEU A CA 1
ATOM 1430 C C . LEU A 1 174 ? -4.592 -11.844 3.234 1.00 85.38 174 LEU A C 1
ATOM 1432 O O . LEU A 1 174 ? -4.279 -12.134 2.078 1.00 85.38 174 LEU A O 1
ATOM 1436 N N . VAL A 1 175 ? -3.719 -11.298 4.084 1.00 81.69 175 VAL A N 1
ATOM 1437 C CA . VAL A 1 175 ? -2.335 -10.982 3.709 1.00 81.69 175 VAL A CA 1
ATOM 1438 C C . VAL A 1 175 ? -1.528 -12.253 3.435 1.00 81.69 175 VAL A C 1
ATOM 1440 O O . VAL A 1 175 ? -0.734 -12.269 2.490 1.00 81.69 175 VAL A O 1
ATOM 1443 N N . ARG A 1 176 ? -1.712 -13.320 4.225 1.00 75.75 176 ARG A N 1
ATOM 1444 C CA . ARG A 1 176 ? -1.072 -14.627 3.992 1.00 75.75 176 ARG A CA 1
ATOM 1445 C C . ARG A 1 176 ? -1.513 -15.208 2.655 1.00 75.75 176 ARG A C 1
ATOM 1447 O O . ARG A 1 176 ? -0.658 -15.578 1.854 1.00 75.75 176 ARG A O 1
ATOM 1454 N N . ALA A 1 177 ? -2.816 -15.227 2.390 1.00 79.31 177 ALA A N 1
ATOM 1455 C CA . ALA A 1 177 ? -3.376 -15.748 1.152 1.00 79.31 177 ALA A CA 1
ATOM 1456 C C . ALA A 1 177 ? -2.893 -14.952 -0.067 1.00 79.31 177 ALA A C 1
ATOM 1458 O O . ALA A 1 177 ? -2.422 -15.545 -1.037 1.00 79.31 177 ALA A O 1
ATOM 1459 N N . PHE A 1 178 ? -2.890 -13.617 0.010 1.00 81.69 178 PHE A N 1
ATOM 1460 C CA . PHE A 1 178 ? -2.352 -12.766 -1.054 1.00 81.69 178 PHE A CA 1
ATOM 1461 C C . PHE A 1 178 ? -0.874 -13.070 -1.342 1.00 81.69 178 PHE A C 1
ATOM 1463 O O . PHE A 1 178 ? -0.460 -13.128 -2.499 1.00 81.69 178 PHE A O 1
ATOM 1470 N N . LYS A 1 179 ? -0.070 -13.295 -0.297 1.00 76.75 179 LYS A N 1
ATOM 1471 C CA . LYS A 1 179 ? 1.359 -13.627 -0.423 1.00 76.75 179 LYS A CA 1
ATOM 1472 C C . LYS A 1 179 ? 1.630 -15.035 -0.941 1.00 76.75 179 LYS A C 1
ATOM 1474 O O . LYS A 1 179 ? 2.675 -15.246 -1.547 1.00 76.75 179 LYS A O 1
ATOM 1479 N N . ALA A 1 180 ? 0.743 -15.987 -0.672 1.00 78.38 180 ALA A N 1
ATOM 1480 C CA . ALA A 1 180 ? 0.894 -17.370 -1.115 1.00 78.38 180 ALA A CA 1
ATOM 1481 C C . ALA A 1 180 ? 0.687 -17.536 -2.631 1.00 78.38 180 ALA A C 1
ATOM 1483 O O . ALA A 1 180 ? 1.021 -18.581 -3.190 1.00 78.38 180 ALA A O 1
ATOM 1484 N N . ARG A 1 181 ? 0.149 -16.511 -3.303 1.00 85.81 181 ARG A N 1
ATOM 1485 C CA . ARG A 1 181 ? -0.055 -16.511 -4.751 1.00 85.81 181 ARG A CA 1
ATOM 1486 C C . ARG A 1 181 ? 1.266 -16.627 -5.515 1.00 85.81 181 ARG A C 1
ATOM 1488 O O . ARG A 1 181 ? 2.288 -16.095 -5.075 1.00 85.81 181 ARG A O 1
ATOM 1495 N N . PRO A 1 182 ? 1.247 -17.244 -6.708 1.00 82.81 182 PRO A N 1
ATOM 1496 C CA . PRO A 1 182 ? 2.375 -17.158 -7.619 1.00 82.81 182 PRO A CA 1
ATOM 1497 C C . PRO A 1 182 ? 2.604 -15.706 -8.051 1.00 82.81 182 PRO A C 1
ATOM 1499 O O . PRO A 1 182 ? 1.672 -14.906 -8.147 1.00 82.81 182 PRO A O 1
ATOM 1502 N N . ASN A 1 183 ? 3.856 -15.380 -8.362 1.00 79.12 183 ASN A N 1
ATOM 1503 C CA . ASN A 1 183 ? 4.163 -14.107 -9.000 1.00 79.12 183 ASN A CA 1
ATOM 1504 C C . ASN A 1 183 ? 3.531 -14.082 -10.412 1.00 79.12 183 ASN A C 1
ATOM 1506 O O . ASN A 1 183 ? 3.543 -15.116 -11.088 1.00 79.12 183 ASN A O 1
ATOM 1510 N N . PRO A 1 184 ? 3.031 -12.929 -10.884 1.00 82.94 184 PRO A N 1
ATOM 1511 C CA . PRO A 1 184 ? 2.560 -12.736 -12.239 1.00 82.94 184 PRO A CA 1
ATOM 1512 C C . PRO A 1 184 ? 3.690 -12.987 -13.237 1.00 82.94 184 PRO A C 1
ATOM 1514 O O . PRO A 1 184 ? 4.877 -12.861 -12.897 1.00 82.94 184 PRO A O 1
ATOM 1517 N N . PRO A 1 185 ? 3.328 -13.332 -14.481 1.00 82.81 185 PRO A N 1
ATOM 1518 C CA . PRO A 1 185 ? 4.300 -13.536 -15.532 1.00 82.81 185 PRO A CA 1
ATOM 1519 C C . PRO A 1 185 ? 5.095 -12.259 -15.797 1.00 82.81 185 PRO A C 1
ATOM 1521 O O . PRO A 1 185 ? 4.622 -11.132 -15.647 1.00 82.81 185 PRO A O 1
ATOM 1524 N N . ASP A 1 186 ? 6.335 -12.459 -16.218 1.00 83.88 186 ASP A N 1
ATOM 1525 C CA . ASP A 1 186 ? 7.191 -11.369 -16.650 1.00 83.88 186 ASP A CA 1
ATOM 1526 C C . ASP A 1 186 ? 6.602 -10.656 -17.881 1.00 83.88 186 ASP A C 1
ATOM 1528 O O . ASP A 1 186 ? 6.038 -11.322 -18.755 1.00 83.88 186 ASP A O 1
ATOM 1532 N N . PRO A 1 187 ? 6.765 -9.323 -17.992 1.00 86.69 187 PRO A N 1
ATOM 1533 C CA . PRO A 1 187 ? 6.260 -8.590 -19.140 1.00 86.69 187 PRO A CA 1
ATOM 1534 C C . PRO A 1 187 ? 6.774 -9.120 -20.479 1.00 86.69 187 PRO A C 1
ATOM 1536 O O . PRO A 1 187 ? 7.977 -9.334 -20.659 1.00 86.69 187 PRO A O 1
ATOM 1539 N N . VAL A 1 188 ? 5.862 -9.277 -21.441 1.00 86.81 188 VAL A N 1
ATOM 1540 C CA . VAL A 1 188 ? 6.162 -9.773 -22.791 1.00 86.81 188 VAL A CA 1
ATOM 1541 C C . VAL A 1 188 ? 5.903 -8.668 -23.828 1.00 86.81 188 VAL A C 1
ATOM 1543 O O . VAL A 1 188 ? 4.773 -8.196 -23.925 1.00 86.81 188 VAL A O 1
ATOM 1546 N N . PRO A 1 189 ? 6.908 -8.274 -24.640 1.00 89.31 189 PRO A N 1
ATOM 1547 C CA . PRO A 1 189 ? 8.272 -8.804 -24.677 1.00 89.31 189 PRO A CA 1
ATOM 1548 C C . PRO A 1 189 ? 9.140 -8.292 -23.518 1.00 89.31 189 PRO A C 1
ATOM 1550 O O . PRO A 1 189 ? 9.050 -7.136 -23.116 1.00 89.31 189 PRO A O 1
ATOM 1553 N N . MET A 1 190 ? 10.065 -9.113 -23.024 1.00 88.50 190 MET A N 1
ATOM 1554 C CA . MET A 1 190 ? 11.050 -8.675 -22.031 1.00 88.50 190 MET A CA 1
ATOM 1555 C C . MET A 1 190 ? 12.248 -8.014 -22.732 1.00 88.50 190 MET A C 1
ATOM 1557 O O . MET A 1 190 ? 13.226 -8.679 -23.079 1.00 88.50 190 MET A O 1
ATOM 1561 N N . THR A 1 191 ? 12.180 -6.702 -22.982 1.00 90.69 191 THR A N 1
ATOM 1562 C CA . THR A 1 191 ? 13.261 -5.965 -23.667 1.00 90.69 191 THR A CA 1
ATOM 1563 C C . THR A 1 191 ? 14.518 -5.849 -22.792 1.00 90.69 191 THR A C 1
ATOM 1565 O O . THR A 1 191 ? 14.431 -5.829 -21.564 1.00 90.69 191 THR A O 1
ATOM 1568 N N . ILE A 1 192 ? 15.711 -5.732 -23.395 1.00 89.25 192 ILE A N 1
ATOM 1569 C CA . ILE A 1 192 ? 16.975 -5.562 -22.644 1.00 89.25 192 ILE A CA 1
ATOM 1570 C C . ILE A 1 192 ? 16.935 -4.325 -21.719 1.00 89.25 192 ILE A C 1
ATOM 1572 O O . ILE A 1 192 ? 17.319 -4.455 -20.551 1.00 89.25 192 ILE A O 1
ATOM 1576 N N . PRO A 1 193 ? 16.451 -3.143 -22.162 1.00 88.50 193 PRO A N 1
ATOM 1577 C CA . PRO A 1 193 ? 16.301 -1.985 -21.282 1.00 88.50 193 PRO A CA 1
ATOM 1578 C C . PRO A 1 193 ? 15.353 -2.244 -20.107 1.00 88.50 193 PRO A C 1
ATOM 1580 O O . PRO A 1 193 ? 15.682 -1.888 -18.971 1.00 88.50 193 PRO A O 1
ATOM 1583 N N . LEU A 1 194 ? 14.215 -2.906 -20.355 1.00 85.69 194 LEU A N 1
ATOM 1584 C CA . LEU A 1 194 ? 13.264 -3.251 -19.304 1.00 85.69 194 LEU A CA 1
ATOM 1585 C C . LEU A 1 194 ? 13.886 -4.230 -18.312 1.00 85.69 194 LEU A C 1
ATOM 1587 O O . LEU A 1 194 ? 13.950 -3.921 -17.125 1.00 85.69 194 LEU A O 1
ATOM 1591 N N . LYS A 1 195 ? 14.457 -5.336 -18.790 1.00 85.81 195 LYS A N 1
ATOM 1592 C CA . LYS A 1 195 ? 15.165 -6.323 -17.968 1.00 85.81 195 LYS A CA 1
ATOM 1593 C C . LYS A 1 195 ? 16.225 -5.668 -17.083 1.00 85.81 195 LYS A C 1
ATOM 1595 O O . LYS A 1 195 ? 16.237 -5.894 -15.878 1.00 85.81 195 LYS A O 1
ATOM 1600 N N . ARG A 1 196 ? 17.035 -4.748 -17.623 1.00 83.25 196 ARG A N 1
ATOM 1601 C CA . ARG A 1 196 ? 18.025 -3.986 -16.837 1.00 83.25 196 ARG A CA 1
ATOM 1602 C C . ARG A 1 196 ? 17.393 -3.110 -15.762 1.00 83.25 196 ARG A C 1
ATOM 1604 O O . ARG A 1 196 ? 17.993 -2.955 -14.702 1.00 83.25 1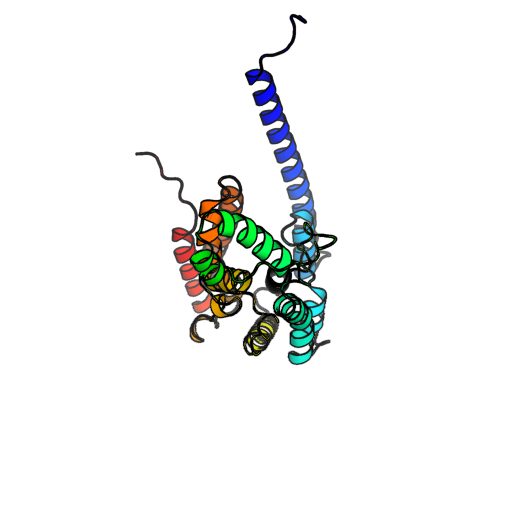96 ARG A O 1
ATOM 1611 N N . LYS A 1 197 ? 16.222 -2.515 -15.999 1.00 79.00 197 LYS A N 1
ATOM 1612 C CA . LYS A 1 197 ? 15.476 -1.780 -14.965 1.00 79.00 197 LYS A CA 1
ATOM 1613 C C . LYS A 1 197 ? 15.008 -2.728 -13.859 1.00 79.00 197 LYS A C 1
ATOM 1615 O O . LYS A 1 197 ? 15.185 -2.399 -12.684 1.00 79.00 197 LYS A O 1
ATOM 1620 N N . LEU A 1 198 ? 14.457 -3.888 -14.225 1.00 70.00 198 LEU A N 1
ATOM 1621 C CA . LEU A 1 198 ? 14.002 -4.907 -13.272 1.00 70.00 198 LEU A CA 1
ATOM 1622 C C . LEU A 1 198 ? 15.178 -5.495 -12.460 1.00 70.00 198 LEU A C 1
ATOM 1624 O O . LEU A 1 198 ? 15.023 -5.721 -11.268 1.00 70.00 198 LEU A O 1
ATOM 1628 N N . GLU A 1 199 ? 16.355 -5.672 -13.073 1.00 65.94 199 GLU A N 1
ATOM 1629 C CA . GLU A 1 199 ? 17.574 -6.218 -12.447 1.00 65.94 199 GLU A CA 1
ATOM 1630 C C . GLU A 1 199 ? 18.372 -5.190 -11.622 1.00 65.94 199 GLU A C 1
ATOM 1632 O O . GLU A 1 199 ? 18.952 -5.528 -10.590 1.00 65.94 199 GLU A O 1
ATOM 1637 N N . LYS A 1 200 ? 18.439 -3.920 -12.062 1.00 54.47 200 LYS A N 1
ATOM 1638 C CA . LYS A 1 200 ? 19.106 -2.831 -11.315 1.00 54.47 200 LYS A CA 1
ATOM 1639 C C . LYS A 1 200 ? 18.258 -2.301 -10.168 1.00 54.47 200 LYS A C 1
ATOM 1641 O O . LYS A 1 200 ? 18.800 -1.718 -9.225 1.00 54.47 200 LYS A O 1
ATOM 1646 N N . ALA A 1 201 ? 16.940 -2.474 -10.217 1.00 45.38 201 ALA A N 1
ATOM 1647 C CA . ALA A 1 201 ? 16.171 -2.535 -8.988 1.00 45.38 201 ALA A CA 1
ATOM 1648 C C . ALA A 1 201 ? 16.674 -3.790 -8.254 1.00 45.38 201 ALA A C 1
ATOM 1650 O O . ALA A 1 201 ? 16.579 -4.858 -8.833 1.00 45.38 201 ALA A O 1
ATOM 1651 N N . PRO A 1 202 ? 17.262 -3.709 -7.043 1.00 34.03 202 PRO A N 1
ATOM 1652 C CA . PRO A 1 202 ? 17.998 -4.836 -6.453 1.00 34.03 202 PRO A CA 1
ATOM 1653 C C . PRO A 1 202 ? 17.106 -5.997 -5.963 1.00 34.03 202 PRO A C 1
ATOM 1655 O O . PRO A 1 202 ? 17.356 -6.565 -4.910 1.00 34.03 202 PRO A O 1
ATOM 1658 N N . THR A 1 203 ? 16.037 -6.320 -6.684 1.00 39.81 203 THR A N 1
ATOM 1659 C CA . THR A 1 203 ? 14.998 -7.290 -6.347 1.00 39.81 203 THR A CA 1
ATOM 1660 C C . THR A 1 203 ? 14.002 -7.369 -7.513 1.00 39.81 203 THR A C 1
ATOM 1662 O O . THR A 1 203 ? 13.472 -6.313 -7.879 1.00 39.81 203 THR A O 1
ATOM 1665 N N . PRO A 1 204 ? 13.652 -8.575 -8.004 1.00 36.31 204 PRO A N 1
ATOM 1666 C CA . PRO A 1 204 ? 12.374 -8.809 -8.677 1.00 36.31 204 PRO A CA 1
ATOM 1667 C C . PRO A 1 204 ? 11.258 -8.148 -7.864 1.00 36.31 204 PRO A C 1
ATOM 1669 O O . PRO A 1 204 ? 11.319 -8.185 -6.634 1.00 36.31 204 PRO A O 1
ATOM 1672 N N . TRP A 1 205 ? 10.264 -7.539 -8.505 1.00 39.47 205 TRP A N 1
ATOM 1673 C CA . TRP A 1 205 ? 9.207 -6.763 -7.833 1.00 39.47 205 TRP A CA 1
ATOM 1674 C C . TRP A 1 205 ? 8.517 -7.537 -6.695 1.00 39.47 205 TRP A C 1
ATOM 1676 O O . TRP A 1 205 ? 8.140 -6.941 -5.691 1.00 39.47 205 TRP A O 1
ATOM 1686 N N . TYR A 1 206 ? 8.519 -8.870 -6.784 1.00 33.78 206 TYR A N 1
ATOM 1687 C CA . TYR A 1 206 ? 8.008 -9.807 -5.782 1.00 33.78 206 TYR A CA 1
ATOM 1688 C C . TYR A 1 206 ? 9.005 -10.221 -4.678 1.00 33.78 206 TYR A C 1
ATOM 1690 O O . TYR A 1 206 ? 8.600 -10.592 -3.582 1.00 33.78 206 TYR A O 1
ATOM 1698 N N . ARG A 1 207 ? 10.325 -10.103 -4.886 1.00 33.84 207 ARG A N 1
ATOM 1699 C CA . ARG A 1 207 ? 11.360 -10.520 -3.906 1.00 33.84 207 ARG A CA 1
ATOM 1700 C C . ARG A 1 207 ? 11.683 -9.477 -2.829 1.00 33.84 207 ARG A C 1
ATOM 1702 O O . ARG A 1 207 ? 12.436 -9.782 -1.910 1.00 33.84 207 ARG A O 1
ATOM 1709 N N . ARG A 1 208 ? 11.133 -8.253 -2.899 1.00 38.31 208 ARG A N 1
ATOM 1710 C CA . ARG A 1 208 ? 11.197 -7.288 -1.772 1.00 38.31 208 ARG A CA 1
ATOM 1711 C C . ARG A 1 208 ? 10.284 -7.653 -0.610 1.00 38.31 208 ARG A C 1
ATOM 1713 O O . ARG A 1 208 ? 10.430 -7.069 0.457 1.00 38.31 208 ARG A O 1
ATOM 1720 N N . VAL A 1 209 ? 9.390 -8.614 -0.814 1.00 40.50 209 VAL A N 1
ATOM 1721 C CA . VAL A 1 209 ? 8.402 -9.042 0.174 1.00 40.50 209 VAL A CA 1
ATOM 1722 C C . VAL A 1 209 ? 8.595 -10.523 0.521 1.00 40.50 209 VAL A C 1
ATOM 1724 O O . VAL A 1 209 ? 7.622 -11.231 0.746 1.00 40.50 209 VAL A O 1
ATOM 1727 N N . SER A 1 210 ? 9.839 -11.022 0.591 1.00 31.92 210 SER A N 1
ATOM 1728 C CA . SER A 1 210 ? 10.069 -12.242 1.377 1.00 31.92 210 SER A CA 1
ATOM 1729 C C . SER A 1 210 ? 9.709 -11.923 2.837 1.00 31.92 210 SER A C 1
ATOM 1731 O O . SER A 1 210 ? 10.277 -10.974 3.389 1.00 31.92 210 SER A O 1
ATOM 1733 N N . PRO A 1 211 ? 8.719 -12.619 3.428 1.00 42.53 211 PRO A N 1
ATOM 1734 C CA . PRO A 1 211 ? 8.256 -12.343 4.780 1.00 42.53 211 PRO A CA 1
ATOM 1735 C C . PRO A 1 211 ? 9.358 -12.643 5.811 1.00 42.53 211 PRO A C 1
ATOM 1737 O O . PRO A 1 211 ? 10.268 -13.427 5.527 1.00 42.53 211 PRO A O 1
ATOM 1740 N N . PRO A 1 212 ? 9.291 -12.026 7.003 1.00 36.25 212 PRO A N 1
ATOM 1741 C CA . PRO A 1 212 ? 10.043 -12.515 8.150 1.00 36.25 212 PRO A CA 1
ATOM 1742 C C . PRO A 1 212 ? 9.558 -13.931 8.525 1.00 36.25 212 PRO A C 1
ATOM 1744 O O . PRO A 1 212 ? 8.437 -14.289 8.156 1.00 36.25 212 PRO A O 1
ATOM 1747 N N . PRO A 1 213 ? 10.379 -14.743 9.213 1.00 34.69 213 PRO A N 1
ATOM 1748 C CA . PRO A 1 213 ? 10.004 -16.098 9.616 1.00 34.69 213 PRO A CA 1
ATOM 1749 C C . PRO A 1 213 ? 8.709 -16.113 10.450 1.00 34.69 213 PRO A C 1
ATOM 1751 O O . PRO A 1 213 ? 8.415 -15.160 11.171 1.00 34.69 213 PRO A O 1
ATOM 1754 N N . ASP A 1 214 ? 7.940 -17.203 10.348 1.00 34.16 214 ASP A N 1
ATOM 1755 C CA . ASP A 1 214 ? 6.561 -17.349 10.859 1.00 34.16 214 ASP A CA 1
ATOM 1756 C C . ASP A 1 214 ? 6.392 -17.053 12.363 1.00 34.16 214 ASP A C 1
ATOM 1758 O O . ASP A 1 214 ? 5.299 -16.737 12.829 1.00 34.16 214 ASP A O 1
ATOM 1762 N N . ASN A 1 215 ? 7.484 -17.080 13.128 1.00 35.81 215 ASN A N 1
ATOM 1763 C CA . ASN A 1 215 ? 7.514 -16.741 14.548 1.00 35.81 215 ASN A CA 1
ATOM 1764 C C . ASN A 1 215 ? 7.490 -15.226 14.849 1.00 35.81 215 ASN A C 1
ATOM 1766 O O . ASN A 1 215 ? 7.351 -14.855 16.010 1.00 35.81 215 ASN A O 1
ATOM 1770 N N . GLU A 1 216 ? 7.608 -14.350 13.845 1.00 36.44 216 GLU A N 1
ATOM 1771 C CA . GLU A 1 216 ? 7.494 -12.887 14.001 1.00 36.44 216 GLU A CA 1
ATOM 1772 C C . GLU A 1 216 ? 6.085 -12.337 13.684 1.00 36.44 216 GLU A C 1
ATOM 1774 O O . GLU A 1 216 ? 5.845 -11.141 13.850 1.00 36.44 216 GLU A O 1
ATOM 1779 N N . ILE A 1 217 ? 5.145 -13.181 13.233 1.00 37.38 217 ILE A N 1
ATOM 1780 C CA . ILE A 1 217 ? 3.793 -12.778 12.786 1.00 37.38 217 ILE A CA 1
ATOM 1781 C C . ILE A 1 217 ? 2.735 -12.918 13.901 1.00 37.38 217 ILE A C 1
ATOM 1783 O O . ILE A 1 217 ? 1.604 -12.469 13.745 1.00 37.38 217 ILE A O 1
ATOM 1787 N N . LEU A 1 218 ? 3.084 -13.481 15.058 1.00 28.45 218 LEU A N 1
ATOM 1788 C CA . LEU A 1 218 ? 2.125 -13.785 16.121 1.00 28.45 218 LEU A CA 1
ATOM 1789 C C . LEU A 1 218 ? 2.355 -12.911 17.364 1.00 28.45 218 LEU A C 1
ATOM 1791 O O . LEU A 1 218 ? 3.170 -13.261 18.210 1.00 28.45 218 LEU A O 1
ATOM 1795 N N . SER A 1 219 ? 1.643 -11.774 17.471 1.00 32.88 219 SER A N 1
ATOM 1796 C CA . SER A 1 219 ? 1.196 -11.164 18.751 1.00 32.88 219 SER A CA 1
ATOM 1797 C C . SER A 1 219 ? 0.416 -9.843 18.544 1.00 32.88 219 SER A C 1
ATOM 1799 O O . SER A 1 219 ? 0.909 -8.829 18.038 1.00 32.88 219 SER A O 1
ATOM 1801 N N . HIS A 1 220 ? -0.864 -9.865 18.890 1.00 43.47 220 HIS A N 1
ATOM 1802 C CA . HIS A 1 220 ? -1.918 -9.365 18.013 1.00 43.47 220 HIS A CA 1
ATOM 1803 C C . HIS A 1 220 ? -2.082 -7.837 17.861 1.00 43.47 220 HIS A C 1
ATOM 1805 O O . HIS A 1 220 ? -2.295 -7.379 16.748 1.00 43.47 220 HIS A O 1
ATOM 1811 N N . TYR A 1 221 ? -1.808 -6.969 18.833 1.00 42.66 221 TYR A N 1
ATOM 1812 C CA . TYR A 1 221 ? -2.076 -5.519 18.643 1.00 42.66 221 TYR A CA 1
ATOM 1813 C C . TYR A 1 221 ? -0.872 -4.635 18.328 1.00 42.66 221 TYR A C 1
ATOM 1815 O O . TYR A 1 221 ? -0.995 -3.498 17.870 1.00 42.66 221 TYR A O 1
ATOM 1823 N N . VAL A 1 222 ? 0.314 -5.221 18.433 1.00 43.41 222 VAL A N 1
ATOM 1824 C CA . VAL A 1 222 ? 1.586 -4.632 18.018 1.00 43.41 222 VAL A CA 1
ATOM 1825 C C . VAL A 1 222 ? 1.998 -5.172 16.645 1.00 43.41 222 VAL A C 1
ATOM 1827 O O . VAL A 1 222 ? 2.715 -4.484 15.925 1.00 43.41 222 VAL A O 1
ATOM 1830 N N . THR A 1 223 ? 1.478 -6.326 16.211 1.00 40.50 223 THR A N 1
ATOM 1831 C CA . THR A 1 223 ? 1.821 -6.994 14.941 1.00 40.50 223 THR A CA 1
ATOM 1832 C C . THR A 1 223 ? 1.459 -6.195 13.692 1.00 40.50 223 THR A C 1
ATOM 1834 O O . THR A 1 223 ? 2.307 -6.075 12.818 1.00 40.50 223 THR A O 1
ATOM 1837 N N . CYS A 1 224 ? 0.296 -5.543 13.593 1.00 43.31 224 CYS A N 1
ATOM 1838 C CA . CYS A 1 224 ? -0.028 -4.709 12.418 1.00 43.31 224 CYS A CA 1
ATOM 1839 C C . CYS A 1 224 ? 0.866 -3.457 12.310 1.00 43.31 224 CYS A C 1
ATOM 1841 O O . CYS A 1 224 ? 1.314 -3.076 11.224 1.00 43.31 224 CYS A O 1
ATOM 1843 N N . ALA A 1 225 ? 1.201 -2.844 13.447 1.00 47.28 225 ALA A N 1
ATOM 1844 C CA . ALA A 1 225 ? 2.112 -1.703 13.511 1.00 47.28 225 ALA A CA 1
ATOM 1845 C C . ALA A 1 225 ? 3.604 -2.122 13.394 1.00 47.28 225 ALA A C 1
ATOM 1847 O O . ALA A 1 225 ? 4.446 -1.357 12.906 1.00 47.28 225 ALA A O 1
ATOM 1848 N N . SER A 1 226 ? 3.928 -3.370 13.740 1.00 43.06 226 SER A N 1
ATOM 1849 C CA . SER A 1 226 ? 5.240 -4.007 13.555 1.00 43.06 226 SER A CA 1
ATOM 1850 C C . SER A 1 226 ? 5.450 -4.476 12.118 1.00 43.06 226 SER A C 1
ATOM 1852 O O . SER A 1 226 ? 6.497 -4.187 11.551 1.00 43.06 226 SER A O 1
ATOM 1854 N N . LEU A 1 227 ? 4.444 -5.068 11.468 1.00 42.25 227 LEU A N 1
ATOM 1855 C CA . LEU A 1 227 ? 4.428 -5.428 10.043 1.00 42.25 227 LEU A CA 1
ATOM 1856 C C . LEU A 1 227 ? 4.717 -4.204 9.166 1.00 42.25 227 LEU A C 1
ATOM 1858 O O . LEU A 1 227 ? 5.523 -4.284 8.239 1.00 42.25 227 LEU A O 1
ATOM 1862 N N . TRP A 1 228 ? 4.152 -3.043 9.508 1.00 46.44 228 TRP A N 1
ATOM 1863 C CA . TRP A 1 228 ? 4.447 -1.771 8.842 1.00 46.44 228 TRP A CA 1
ATOM 1864 C C . TRP A 1 228 ? 5.917 -1.338 8.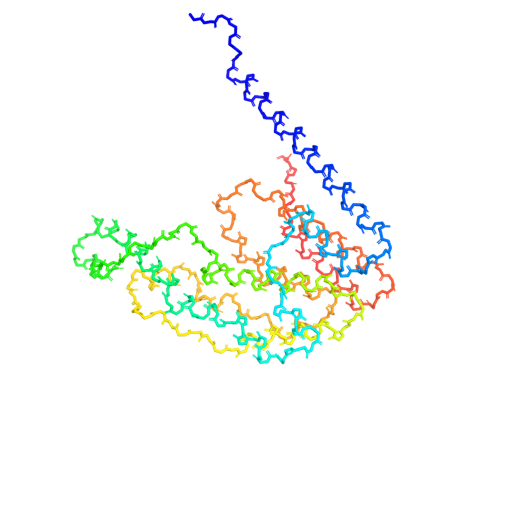981 1.00 46.44 228 TRP A C 1
ATOM 1866 O O . TRP A 1 228 ? 6.564 -0.943 8.005 1.00 46.44 228 TRP A O 1
ATOM 1876 N N . THR A 1 229 ? 6.466 -1.435 10.193 1.00 47.41 229 THR A N 1
ATOM 1877 C CA . THR A 1 229 ? 7.839 -1.002 10.505 1.00 47.41 229 THR A CA 1
ATOM 1878 C C . THR A 1 229 ? 8.889 -1.978 9.951 1.00 47.41 229 THR A C 1
ATOM 1880 O O . THR A 1 229 ? 9.954 -1.550 9.497 1.00 47.41 229 THR A O 1
ATOM 1883 N N . ILE A 1 230 ? 8.573 -3.276 9.931 1.00 43.78 230 ILE A N 1
ATOM 1884 C CA . ILE A 1 230 ? 9.469 -4.381 9.565 1.00 43.78 230 ILE A CA 1
ATOM 1885 C C . ILE A 1 230 ? 9.468 -4.642 8.048 1.00 43.78 230 ILE A C 1
ATOM 1887 O O . ILE A 1 230 ? 10.549 -4.742 7.467 1.00 43.78 230 ILE A O 1
ATOM 1891 N N . ILE A 1 231 ? 8.308 -4.677 7.373 1.00 41.41 231 ILE A N 1
ATOM 1892 C CA . ILE A 1 231 ? 8.226 -5.037 5.939 1.00 41.41 231 ILE A CA 1
ATOM 1893 C C . ILE A 1 231 ? 8.582 -3.858 5.019 1.00 41.41 231 ILE A C 1
ATOM 1895 O O . ILE A 1 231 ? 9.339 -4.023 4.063 1.00 41.41 231 ILE A O 1
ATOM 1899 N N . ALA A 1 232 ? 8.097 -2.644 5.298 1.00 38.88 232 ALA A N 1
ATOM 1900 C CA . ALA A 1 232 ? 8.303 -1.500 4.400 1.00 38.88 232 ALA A CA 1
ATOM 1901 C C . ALA A 1 232 ? 9.482 -0.594 4.816 1.00 38.88 232 ALA A C 1
ATOM 1903 O O . ALA A 1 232 ? 10.129 0.042 3.975 1.00 38.88 232 ALA A O 1
ATOM 1904 N N . GLY A 1 233 ? 9.803 -0.532 6.113 1.00 37.31 233 GLY A N 1
ATOM 1905 C CA . GLY A 1 233 ? 10.655 0.513 6.688 1.00 37.31 233 GLY A CA 1
ATOM 1906 C C . GLY A 1 233 ? 12.103 0.529 6.189 1.00 37.31 233 GLY A C 1
ATOM 1907 O O . GLY A 1 233 ? 12.608 1.584 5.796 1.00 37.31 233 GLY A O 1
ATOM 1908 N N . LYS A 1 234 ? 12.789 -0.621 6.154 1.00 35.31 234 LYS A N 1
ATOM 1909 C CA . LYS A 1 234 ? 14.229 -0.673 5.813 1.00 35.31 234 LYS A CA 1
ATOM 1910 C C . LYS A 1 234 ? 14.516 -0.412 4.330 1.00 35.31 234 LYS A C 1
ATOM 1912 O O . LYS A 1 234 ? 15.475 0.288 4.000 1.00 35.31 234 LYS A O 1
ATOM 1917 N N . GLN A 1 235 ? 13.691 -0.928 3.421 1.00 33.75 235 GLN A N 1
ATOM 1918 C CA . GLN A 1 235 ? 13.957 -0.849 1.978 1.00 33.75 235 GLN A CA 1
ATOM 1919 C C . GLN A 1 235 ? 13.461 0.444 1.316 1.00 33.75 235 GLN A C 1
ATOM 1921 O O . GLN A 1 235 ? 14.077 0.905 0.347 1.00 33.75 235 GLN A O 1
ATOM 1926 N N . VAL A 1 236 ? 12.395 1.053 1.843 1.00 32.62 236 VAL A N 1
ATOM 1927 C CA . VAL A 1 236 ? 11.895 2.369 1.406 1.00 32.62 236 VAL A CA 1
ATOM 1928 C C . VAL A 1 236 ? 12.844 3.477 1.879 1.00 32.62 236 VAL A C 1
ATOM 1930 O O . VAL A 1 236 ? 13.183 4.385 1.116 1.00 32.62 236 VAL A O 1
ATOM 1933 N N . TYR A 1 237 ? 13.378 3.353 3.099 1.00 36.44 237 TYR A N 1
ATOM 1934 C CA . TYR A 1 237 ? 14.324 4.305 3.691 1.00 36.44 237 TYR A CA 1
ATOM 1935 C C . TYR A 1 237 ? 15.677 4.363 2.960 1.00 36.44 237 TYR A C 1
ATOM 1937 O O . TYR A 1 237 ? 16.221 5.449 2.747 1.00 36.44 237 TYR A O 1
ATOM 1945 N N . ALA A 1 238 ? 16.191 3.225 2.479 1.00 36.88 238 ALA A N 1
ATOM 1946 C CA . ALA A 1 238 ? 17.420 3.193 1.681 1.00 36.88 238 ALA A CA 1
ATOM 1947 C C . ALA A 1 238 ? 17.300 3.972 0.349 1.00 36.88 238 ALA A C 1
ATOM 1949 O O . ALA A 1 238 ? 18.305 4.464 -0.171 1.00 36.88 238 ALA A O 1
ATOM 1950 N N . ARG A 1 239 ? 16.078 4.131 -0.191 1.00 33.66 239 ARG A N 1
ATOM 1951 C CA . ARG A 1 239 ? 15.798 4.915 -1.409 1.00 33.66 239 ARG A CA 1
ATOM 1952 C C . ARG A 1 239 ? 15.413 6.374 -1.121 1.00 33.66 239 ARG A C 1
ATOM 1954 O O . ARG A 1 239 ? 15.867 7.253 -1.856 1.00 33.66 239 ARG A O 1
ATOM 1961 N N . SER A 1 240 ? 14.644 6.672 -0.065 1.00 34.88 240 SER A N 1
ATOM 1962 C CA . SER A 1 240 ? 14.184 8.050 0.219 1.00 34.88 240 SER A CA 1
ATOM 1963 C C . SER A 1 240 ? 15.298 8.974 0.733 1.00 34.88 240 SER A C 1
ATOM 1965 O O . SER A 1 240 ? 15.321 10.163 0.392 1.00 34.88 240 SER A O 1
ATOM 1967 N N . ARG A 1 241 ? 16.293 8.420 1.447 1.00 38.47 241 ARG A N 1
ATOM 1968 C CA . ARG A 1 241 ? 17.439 9.160 2.009 1.00 38.47 241 ARG A CA 1
ATOM 1969 C C . ARG A 1 241 ? 18.252 9.925 0.953 1.00 38.47 241 ARG A C 1
ATOM 1971 O O . ARG A 1 241 ? 18.902 10.914 1.282 1.00 38.47 241 ARG A O 1
ATOM 1978 N N . LYS A 1 242 ? 18.199 9.506 -0.320 1.00 38.75 242 LYS A N 1
ATOM 1979 C CA . LYS A 1 242 ? 18.962 10.126 -1.416 1.00 38.75 242 LYS A CA 1
ATOM 1980 C C . LYS A 1 242 ? 18.235 11.245 -2.175 1.00 38.75 242 LYS A C 1
ATOM 1982 O O . LYS A 1 242 ? 18.914 11.952 -2.911 1.00 38.75 242 LYS A O 1
ATOM 1987 N N . ARG A 1 243 ? 16.912 11.438 -2.040 1.00 38.59 243 ARG A N 1
ATOM 1988 C CA . ARG A 1 243 ? 16.175 12.358 -2.943 1.00 38.59 243 ARG A CA 1
ATOM 1989 C C . ARG A 1 243 ? 15.388 13.508 -2.309 1.00 38.59 243 ARG A C 1
ATOM 1991 O O . ARG A 1 243 ? 15.182 14.493 -3.007 1.00 38.59 243 ARG A O 1
ATOM 1998 N N . TYR A 1 244 ? 14.998 13.477 -1.030 1.00 39.97 244 TYR A N 1
ATOM 1999 C CA . TYR A 1 244 ? 14.106 14.527 -0.496 1.00 39.97 244 TYR A CA 1
ATOM 2000 C C . TYR A 1 244 ? 14.422 14.941 0.950 1.00 39.97 244 TYR A C 1
ATOM 2002 O O . TYR A 1 244 ? 13.825 14.447 1.902 1.00 39.97 244 TYR A O 1
ATOM 2010 N N . LYS A 1 245 ? 15.313 15.930 1.123 1.00 43.31 245 LYS A N 1
ATOM 2011 C CA . LYS A 1 245 ? 15.702 16.482 2.441 1.00 43.31 245 LYS A CA 1
ATOM 2012 C C . LYS A 1 245 ? 14.551 17.152 3.226 1.00 43.31 245 LYS A C 1
ATOM 2014 O O . LYS A 1 245 ? 14.675 17.338 4.428 1.00 43.31 245 LYS A O 1
ATOM 2019 N N . GLY A 1 246 ? 13.427 17.497 2.585 1.00 41.59 246 GLY A N 1
ATOM 2020 C CA . GLY A 1 246 ? 12.303 18.200 3.230 1.00 41.59 246 GLY A CA 1
ATOM 2021 C C . GLY A 1 246 ? 11.184 17.313 3.801 1.00 41.59 246 GLY A C 1
ATOM 2022 O O . GLY A 1 246 ? 10.468 17.750 4.699 1.00 41.59 246 GLY A O 1
ATOM 2023 N N . ARG A 1 247 ? 11.028 16.071 3.314 1.00 39.31 247 ARG A N 1
ATOM 2024 C CA . ARG A 1 247 ? 9.933 15.152 3.707 1.00 39.31 247 ARG A CA 1
ATOM 2025 C C . ARG A 1 247 ? 10.249 14.354 4.989 1.00 39.31 247 ARG A C 1
ATOM 2027 O O . ARG A 1 247 ? 9.340 13.920 5.689 1.00 39.31 247 ARG A O 1
ATOM 2034 N N . ALA A 1 248 ? 11.533 14.269 5.347 1.00 48.34 248 ALA A N 1
ATOM 2035 C CA . ALA A 1 248 ? 12.050 13.521 6.495 1.00 48.34 248 ALA A CA 1
ATOM 2036 C C . ALA A 1 248 ? 11.516 13.986 7.867 1.00 48.34 248 ALA A C 1
ATOM 2038 O O . ALA A 1 248 ? 11.428 13.176 8.786 1.00 48.34 248 ALA A O 1
ATOM 2039 N N . ARG A 1 249 ? 11.119 15.260 8.031 1.00 40.00 249 ARG A N 1
ATOM 2040 C CA . ARG A 1 249 ? 10.590 15.771 9.315 1.00 40.00 249 ARG A CA 1
ATOM 2041 C C . ARG A 1 249 ? 9.222 15.187 9.683 1.00 40.00 249 ARG A C 1
ATOM 2043 O O . ARG A 1 249 ? 9.019 14.803 10.828 1.00 40.00 249 ARG A O 1
ATOM 2050 N N . TRP A 1 250 ? 8.312 15.075 8.716 1.00 35.31 250 TRP A N 1
ATOM 2051 C CA . TRP A 1 250 ? 6.964 14.536 8.936 1.00 35.31 250 TRP A CA 1
ATOM 2052 C C . TRP A 1 250 ? 6.976 13.021 9.155 1.00 35.31 250 TRP A C 1
ATOM 2054 O O . TRP A 1 250 ? 6.250 12.505 10.001 1.00 35.31 250 TRP A O 1
ATOM 2064 N N . GLU A 1 251 ? 7.856 12.311 8.449 1.00 46.97 251 GLU A N 1
ATOM 2065 C CA . GLU A 1 251 ? 8.086 10.877 8.658 1.00 46.97 251 GLU A CA 1
ATOM 2066 C C . GLU A 1 251 ? 8.731 10.594 10.022 1.00 46.97 251 GLU A C 1
ATOM 2068 O O . GLU A 1 251 ? 8.356 9.631 10.686 1.00 46.97 251 GLU A O 1
ATOM 2073 N N . THR A 1 252 ? 9.643 11.457 10.481 1.00 51.25 252 THR A N 1
ATOM 2074 C CA . THR A 1 252 ? 10.243 11.359 11.823 1.00 51.25 252 THR A CA 1
ATOM 2075 C C . THR A 1 252 ? 9.200 11.592 12.915 1.00 51.25 252 THR A C 1
ATOM 2077 O O . THR A 1 252 ? 9.142 10.818 13.862 1.00 51.25 252 THR A O 1
ATOM 2080 N N . ALA A 1 253 ? 8.325 12.590 12.760 1.00 44.19 253 ALA A N 1
ATOM 2081 C CA . ALA A 1 253 ? 7.259 12.868 13.724 1.00 44.19 253 ALA A CA 1
ATOM 2082 C C . ALA A 1 253 ? 6.244 11.715 13.841 1.00 44.19 253 ALA A C 1
ATOM 2084 O O . ALA A 1 253 ? 5.848 11.363 14.947 1.00 44.19 253 ALA A O 1
ATOM 2085 N N . ARG A 1 254 ? 5.868 11.072 12.724 1.00 49.06 254 ARG A N 1
ATOM 2086 C CA . ARG A 1 254 ? 5.002 9.875 12.746 1.00 49.06 254 ARG A CA 1
ATOM 2087 C C . ARG A 1 254 ? 5.671 8.684 13.432 1.00 49.06 254 ARG A C 1
ATOM 2089 O O . ARG A 1 254 ? 5.012 7.964 14.174 1.00 49.06 254 ARG A O 1
ATOM 2096 N N . ARG A 1 255 ? 6.970 8.481 13.195 1.00 55.62 255 ARG A N 1
ATOM 2097 C CA . ARG A 1 255 ? 7.743 7.416 13.854 1.00 55.62 255 ARG A CA 1
ATOM 2098 C C . ARG A 1 255 ? 7.894 7.678 15.346 1.00 55.62 255 ARG A C 1
ATOM 2100 O O . ARG A 1 255 ? 7.751 6.752 16.126 1.00 55.62 255 ARG A O 1
ATOM 2107 N N . GLU A 1 256 ? 8.116 8.925 15.740 1.00 54.31 256 GLU A N 1
ATOM 2108 C CA . GLU A 1 256 ? 8.196 9.306 17.149 1.00 54.31 256 GLU A CA 1
ATOM 2109 C C . GLU A 1 256 ? 6.839 9.169 17.853 1.00 54.31 256 GLU A C 1
ATOM 2111 O O . GLU A 1 256 ? 6.774 8.675 18.974 1.00 54.31 256 GLU A O 1
ATOM 2116 N N . PHE A 1 257 ? 5.743 9.519 17.177 1.00 46.91 257 PHE A N 1
ATOM 2117 C CA . PHE A 1 257 ? 4.388 9.287 17.678 1.00 46.91 257 PHE A CA 1
ATOM 2118 C C . PHE A 1 257 ? 4.111 7.795 17.904 1.00 46.91 257 PHE A C 1
ATOM 2120 O O . PHE A 1 257 ? 3.680 7.405 18.985 1.00 46.91 257 PHE A O 1
ATOM 2127 N N . ALA A 1 258 ? 4.412 6.951 16.914 1.00 52.94 258 ALA A N 1
ATOM 2128 C CA . ALA A 1 258 ? 4.245 5.506 17.036 1.00 52.94 258 ALA A CA 1
ATOM 2129 C C . ALA A 1 258 ? 5.173 4.903 18.108 1.00 52.94 258 ALA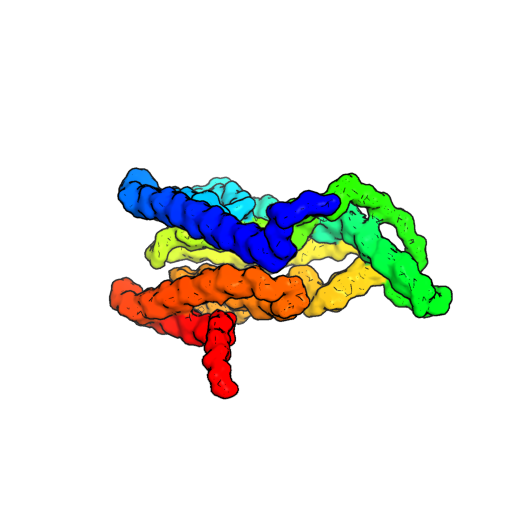 A C 1
ATOM 2131 O O . ALA A 1 258 ? 4.710 4.099 18.910 1.00 52.94 258 ALA A O 1
ATOM 2132 N N . ARG A 1 259 ? 6.434 5.354 18.212 1.00 68.25 259 ARG A N 1
ATOM 2133 C CA . ARG A 1 259 ? 7.362 4.955 19.287 1.00 68.25 259 ARG A CA 1
ATOM 2134 C C . ARG A 1 259 ? 6.777 5.250 20.668 1.00 68.25 259 ARG A C 1
ATOM 2136 O O . ARG A 1 259 ? 6.758 4.364 21.512 1.00 68.25 259 ARG A O 1
ATOM 2143 N N . ARG A 1 260 ? 6.286 6.474 20.888 1.00 54.38 260 ARG A N 1
ATOM 2144 C CA . ARG A 1 260 ? 5.673 6.886 22.164 1.00 54.38 260 ARG A CA 1
ATOM 2145 C C . ARG A 1 260 ? 4.410 6.100 22.476 1.00 54.38 260 ARG A C 1
ATOM 2147 O O . ARG A 1 260 ? 4.174 5.776 23.631 1.00 54.38 260 ARG A O 1
ATOM 2154 N N . ARG A 1 261 ? 3.612 5.777 21.455 1.00 53.66 261 ARG A N 1
ATOM 2155 C CA . ARG A 1 261 ? 2.433 4.932 21.631 1.00 53.66 261 ARG A CA 1
ATOM 2156 C C . ARG A 1 261 ? 2.837 3.528 22.078 1.00 53.66 261 ARG A C 1
ATOM 2158 O O . ARG A 1 261 ? 2.293 3.049 23.056 1.00 53.66 261 ARG A O 1
ATOM 2165 N N . PHE A 1 262 ? 3.839 2.917 21.449 1.00 61.25 262 PHE A N 1
ATOM 2166 C CA . PHE A 1 262 ? 4.363 1.620 21.887 1.00 61.25 262 PHE A CA 1
ATOM 2167 C C . PHE A 1 262 ? 4.981 1.654 23.286 1.00 61.25 262 PHE A C 1
ATOM 2169 O O . PHE A 1 262 ? 4.826 0.708 24.046 1.00 61.25 262 PHE A O 1
ATOM 2176 N N . GLU A 1 263 ? 5.657 2.742 23.642 1.00 66.38 263 GLU A N 1
ATOM 2177 C CA . GLU A 1 263 ? 6.188 2.935 24.991 1.00 66.38 263 GLU A CA 1
ATOM 2178 C C . GLU A 1 263 ? 5.053 3.017 26.023 1.00 66.38 263 GLU A C 1
ATOM 2180 O O . GLU A 1 263 ? 5.118 2.345 27.048 1.00 66.38 263 GLU A O 1
ATOM 2185 N N . ALA A 1 264 ? 3.971 3.735 25.713 1.00 54.62 264 ALA A N 1
ATOM 2186 C CA . ALA A 1 264 ? 2.781 3.788 26.558 1.00 54.62 264 ALA A CA 1
ATOM 2187 C C . ALA A 1 264 ? 2.082 2.421 26.681 1.00 54.62 264 ALA A C 1
ATOM 2189 O O . ALA A 1 264 ? 1.798 1.987 27.793 1.00 54.62 264 ALA A O 1
ATOM 2190 N N . GLU A 1 265 ? 1.867 1.702 25.572 1.00 53.88 265 GLU A N 1
ATOM 2191 C CA . GLU A 1 265 ? 1.247 0.367 25.617 1.00 53.88 265 GLU A CA 1
ATOM 2192 C C . GLU A 1 265 ? 2.147 -0.662 26.324 1.00 53.88 265 GLU A C 1
ATOM 2194 O O . GLU A 1 265 ? 1.647 -1.582 26.961 1.00 53.88 265 GLU A O 1
ATOM 2199 N N . SER A 1 266 ? 3.476 -0.493 26.304 1.00 70.69 266 SER A N 1
ATOM 2200 C CA . SER A 1 266 ? 4.393 -1.358 27.066 1.00 70.69 266 SER A CA 1
ATOM 2201 C C . SER A 1 266 ? 4.237 -1.234 28.584 1.00 70.69 266 SER A C 1
ATOM 2203 O O . SER A 1 266 ? 4.617 -2.140 29.324 1.00 70.69 266 SER A O 1
ATOM 2205 N N . GLN A 1 267 ? 3.662 -0.124 29.046 1.00 69.12 267 GLN A N 1
ATOM 2206 C CA . GLN A 1 267 ? 3.411 0.166 30.456 1.00 69.12 267 GLN A CA 1
ATOM 2207 C C . GLN A 1 267 ? 1.946 -0.064 30.854 1.00 69.12 267 GLN A C 1
ATOM 2209 O O . GLN A 1 267 ? 1.609 0.088 32.024 1.00 69.12 267 GLN A O 1
ATOM 2214 N N . ASN A 1 268 ? 1.077 -0.441 29.912 1.00 60.28 268 ASN A N 1
ATOM 2215 C CA . ASN A 1 268 ? -0.354 -0.594 30.148 1.00 60.28 268 ASN A CA 1
ATOM 2216 C C . ASN A 1 268 ? -0.669 -1.920 30.866 1.00 60.28 268 ASN A C 1
ATOM 2218 O O . ASN A 1 268 ? -0.616 -2.990 30.260 1.00 60.28 268 ASN A O 1
ATOM 2222 N N . GLU A 1 269 ? -0.987 -1.855 32.161 1.00 73.50 269 GLU A N 1
ATOM 2223 C CA . GLU A 1 269 ? -1.238 -3.029 33.015 1.00 73.50 269 GLU A CA 1
ATOM 2224 C C . GLU A 1 269 ? -2.506 -3.815 32.650 1.00 73.50 269 GLU A C 1
ATOM 2226 O O . GLU A 1 269 ? -2.625 -4.975 33.043 1.00 73.50 269 GLU A O 1
ATOM 2231 N N . GLU A 1 270 ? -3.411 -3.227 31.863 1.00 51.94 270 GLU A N 1
ATOM 2232 C CA . GLU A 1 270 ? -4.604 -3.906 31.338 1.00 51.94 270 GLU A CA 1
ATOM 2233 C C . GLU A 1 270 ? -4.263 -4.895 30.210 1.00 51.94 270 GLU A C 1
ATOM 2235 O O . GLU A 1 270 ? -5.066 -5.765 29.873 1.00 51.94 270 GLU A O 1
ATOM 2240 N N . LEU A 1 271 ? -3.063 -4.786 29.630 1.00 45.47 271 LEU A N 1
ATOM 2241 C CA . LEU A 1 271 ? -2.577 -5.681 28.588 1.00 45.47 271 LEU A CA 1
ATOM 2242 C C . LEU A 1 271 ? -1.813 -6.868 29.179 1.00 45.47 271 LEU A C 1
ATOM 2244 O O . LEU A 1 271 ? -1.108 -6.774 30.193 1.00 45.47 271 LEU A O 1
ATOM 2248 N N . SER A 1 272 ? -1.883 -7.999 28.474 1.00 52.41 272 SER A N 1
ATOM 2249 C CA . SER A 1 272 ? -1.097 -9.177 28.828 1.00 52.41 272 SER A CA 1
ATOM 2250 C C . SER A 1 272 ? 0.402 -8.851 28.844 1.00 52.41 272 SER A C 1
ATOM 2252 O O . SER A 1 272 ? 0.893 -7.974 28.125 1.00 52.41 272 SER A O 1
ATOM 2254 N N . LEU A 1 273 ? 1.151 -9.565 29.689 1.00 60.22 273 LEU A N 1
ATOM 2255 C CA . LEU A 1 273 ? 2.597 -9.372 29.826 1.00 60.22 273 LEU A CA 1
ATOM 2256 C C . LEU A 1 273 ? 3.317 -9.498 28.472 1.00 60.22 273 LEU A C 1
ATOM 2258 O O . LEU A 1 273 ? 4.188 -8.695 28.152 1.00 60.22 273 LEU A O 1
ATOM 2262 N N . GLU A 1 274 ? 2.893 -10.455 27.651 1.00 49.28 274 GLU A N 1
ATOM 2263 C CA . GLU A 1 274 ? 3.460 -10.713 26.328 1.00 49.28 274 GLU A CA 1
ATOM 2264 C C . GLU A 1 274 ? 3.257 -9.539 25.354 1.00 49.28 274 GLU A C 1
ATOM 2266 O O . GLU A 1 274 ? 4.176 -9.161 24.619 1.00 49.28 274 GLU A O 1
ATOM 2271 N N . VAL A 1 275 ? 2.081 -8.903 25.384 1.00 47.31 275 VAL A N 1
ATOM 2272 C CA . VAL A 1 275 ? 1.777 -7.724 24.558 1.00 47.31 275 VAL A CA 1
ATOM 2273 C C . VAL A 1 275 ? 2.591 -6.514 25.016 1.00 47.31 275 VAL A C 1
ATOM 2275 O O . VAL A 1 275 ? 3.154 -5.798 24.180 1.00 47.31 275 VAL A O 1
ATOM 2278 N N . ARG A 1 276 ? 2.731 -6.317 26.332 1.00 62.62 276 ARG A N 1
ATOM 2279 C CA . ARG A 1 276 ? 3.568 -5.250 26.901 1.00 62.62 276 ARG A CA 1
ATOM 2280 C C . ARG A 1 276 ? 5.037 -5.391 26.515 1.00 62.62 276 ARG A C 1
ATOM 2282 O O . ARG A 1 276 ? 5.662 -4.421 26.076 1.00 62.62 276 ARG A O 1
ATOM 2289 N N . GLU A 1 277 ? 5.590 -6.596 26.622 1.00 62.28 277 GLU A N 1
ATOM 2290 C CA . GLU A 1 277 ? 6.976 -6.871 26.232 1.00 62.28 277 GLU A CA 1
ATOM 2291 C C . GLU A 1 277 ? 7.205 -6.642 24.737 1.00 62.28 277 GLU A C 1
ATOM 2293 O O . GLU A 1 277 ? 8.224 -6.065 24.339 1.00 62.28 277 GLU A O 1
ATOM 2298 N N . LEU A 1 278 ? 6.253 -7.045 23.891 1.00 52.50 278 LEU A N 1
ATOM 2299 C CA . LEU A 1 278 ? 6.353 -6.810 22.457 1.00 52.50 278 LEU A CA 1
ATOM 2300 C C . LEU A 1 278 ? 6.298 -5.315 22.117 1.00 52.50 278 LEU A C 1
ATOM 2302 O O . LEU A 1 278 ? 7.128 -4.846 21.332 1.00 52.50 278 LEU A O 1
ATOM 2306 N N . ALA A 1 279 ? 5.388 -4.558 22.733 1.00 55.28 279 ALA A N 1
ATOM 2307 C CA . ALA A 1 279 ? 5.321 -3.106 22.583 1.00 55.28 279 ALA A CA 1
ATOM 2308 C C . ALA A 1 279 ? 6.642 -2.439 23.016 1.00 55.28 279 ALA A C 1
ATOM 2310 O O . ALA A 1 279 ? 7.187 -1.602 22.292 1.00 55.28 279 ALA A O 1
ATOM 2311 N N . GLY A 1 280 ? 7.233 -2.884 24.130 1.00 66.94 280 GLY A N 1
ATOM 2312 C CA . GLY A 1 280 ? 8.530 -2.397 24.608 1.00 66.94 280 GLY A CA 1
ATOM 2313 C C . GLY A 1 280 ? 9.675 -2.686 23.630 1.00 66.94 280 GLY A C 1
ATOM 2314 O O . GLY A 1 280 ? 10.496 -1.807 23.340 1.00 66.94 280 GLY A O 1
ATOM 2315 N N . ARG A 1 281 ? 9.711 -3.893 23.046 1.00 63.16 281 ARG A N 1
ATOM 2316 C CA . ARG A 1 281 ? 10.681 -4.248 21.992 1.00 63.16 281 ARG A CA 1
ATOM 2317 C C . ARG A 1 281 ? 10.506 -3.370 20.754 1.00 63.16 281 ARG A C 1
ATOM 2319 O O . ARG A 1 281 ? 11.498 -2.831 20.262 1.00 63.16 281 ARG A O 1
ATOM 2326 N N . ALA A 1 282 ? 9.271 -3.161 20.298 1.00 60.56 282 ALA A N 1
ATOM 2327 C CA . ALA A 1 282 ? 8.969 -2.302 19.156 1.00 60.56 282 ALA A CA 1
ATOM 2328 C C . ALA A 1 282 ? 9.420 -0.848 19.398 1.00 60.56 282 ALA A C 1
ATOM 2330 O O . ALA A 1 282 ? 10.144 -0.286 18.571 1.00 60.56 282 ALA A O 1
ATOM 2331 N N . ALA A 1 283 ? 9.096 -0.263 20.558 1.00 64.69 283 ALA A N 1
ATOM 2332 C CA . ALA A 1 283 ? 9.536 1.083 20.939 1.00 64.69 283 ALA A CA 1
ATOM 2333 C C . ALA A 1 283 ? 11.071 1.212 20.941 1.00 64.69 283 ALA A C 1
ATOM 2335 O O . ALA A 1 283 ? 11.627 2.168 20.386 1.00 64.69 283 ALA A O 1
ATOM 2336 N N . LYS A 1 284 ? 11.773 0.217 21.498 1.00 73.19 284 LYS A N 1
ATOM 2337 C CA . LYS A 1 284 ? 13.242 0.174 21.540 1.00 73.19 284 LYS A CA 1
ATOM 2338 C C . LYS A 1 284 ? 13.857 0.097 20.141 1.00 73.19 284 LYS A C 1
ATOM 2340 O O . LYS A 1 284 ? 14.795 0.838 19.849 1.00 73.19 284 LYS A O 1
ATOM 2345 N N . THR A 1 285 ? 13.318 -0.744 19.259 1.00 61.03 285 THR A N 1
ATOM 2346 C CA . THR A 1 285 ? 13.767 -0.848 17.860 1.00 61.03 285 THR A CA 1
ATOM 2347 C C . THR A 1 285 ? 13.539 0.454 17.098 1.00 61.03 285 THR A C 1
ATOM 2349 O O . THR A 1 285 ? 14.408 0.891 16.341 1.00 61.03 285 THR A O 1
ATOM 2352 N N . MET A 1 286 ? 12.402 1.115 17.321 1.00 59.47 286 MET A N 1
ATOM 2353 C CA . MET A 1 286 ? 12.095 2.397 16.689 1.00 59.47 286 MET A CA 1
ATOM 2354 C C . MET A 1 286 ? 13.037 3.518 17.132 1.00 59.47 286 MET A C 1
ATOM 2356 O O . MET A 1 286 ? 13.346 4.392 16.321 1.00 59.47 286 MET A O 1
ATOM 2360 N N . ASN A 1 287 ? 13.558 3.469 18.359 1.00 66.56 287 ASN A N 1
ATOM 2361 C CA . ASN A 1 287 ? 14.502 4.462 18.876 1.00 66.56 287 ASN A CA 1
ATOM 2362 C C . ASN A 1 287 ? 15.789 4.564 18.025 1.00 66.56 287 ASN A C 1
ATOM 2364 O O . ASN A 1 287 ? 16.342 5.646 17.866 1.00 66.56 287 ASN A O 1
ATOM 2368 N N . GLY A 1 288 ? 16.221 3.464 17.392 1.00 59.94 288 GLY A N 1
ATOM 2369 C CA . GLY A 1 288 ? 17.366 3.453 16.466 1.00 59.94 288 GLY A CA 1
ATOM 2370 C C . GLY A 1 288 ? 17.061 3.938 15.039 1.00 59.94 288 GLY A C 1
ATOM 2371 O O . GLY A 1 288 ? 17.966 4.020 14.210 1.00 59.94 288 GLY A O 1
ATOM 2372 N N . ILE A 1 289 ? 15.792 4.220 14.720 1.00 53.28 289 ILE A N 1
ATOM 2373 C CA . ILE A 1 289 ? 15.313 4.576 13.369 1.00 53.28 289 ILE A CA 1
ATOM 2374 C C . ILE A 1 289 ? 14.711 5.995 13.337 1.00 53.28 289 ILE A C 1
ATOM 2376 O O . ILE A 1 289 ? 14.631 6.619 12.269 1.00 53.28 289 ILE A O 1
ATOM 2380 N N . VAL A 1 290 ? 14.278 6.519 14.486 1.00 53.88 290 VAL A N 1
ATOM 2381 C CA . VAL A 1 290 ? 13.878 7.921 14.655 1.00 53.88 290 VAL A CA 1
ATOM 2382 C C . VAL A 1 290 ? 15.129 8.798 14.568 1.00 53.88 290 VAL A C 1
ATOM 2384 O O . VAL A 1 290 ? 16.156 8.500 15.168 1.00 53.88 290 VAL A O 1
ATOM 2387 N N . TRP A 1 291 ? 15.064 9.871 13.773 1.00 47.66 291 TRP A N 1
ATOM 2388 C CA . TRP A 1 291 ? 16.162 1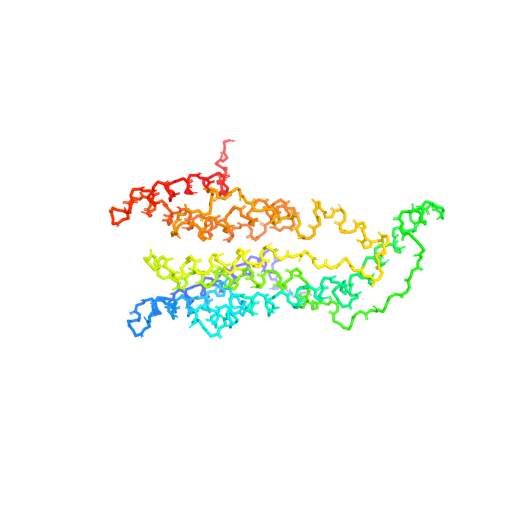0.827 13.652 1.00 47.66 291 TRP A CA 1
ATOM 2389 C C . TRP A 1 291 ? 16.396 11.492 15.011 1.00 47.66 291 TRP A C 1
ATOM 2391 O O . TRP A 1 291 ? 15.616 12.352 15.423 1.00 47.66 291 TRP A O 1
ATOM 2401 N N . GLN A 1 292 ? 17.456 11.085 15.705 1.00 49.06 292 GLN A N 1
ATOM 2402 C CA . GLN A 1 292 ? 17.969 11.837 16.837 1.00 49.06 292 GLN A CA 1
ATOM 2403 C C . GLN A 1 292 ? 18.653 13.077 16.276 1.00 49.06 292 GLN A C 1
ATOM 2405 O O . GLN A 1 292 ? 19.488 12.996 15.371 1.00 49.06 292 GLN A O 1
ATOM 2410 N N . LYS A 1 293 ? 18.233 14.241 16.767 1.00 40.22 293 LYS A N 1
ATOM 2411 C CA . LYS A 1 293 ? 18.946 15.488 16.529 1.00 40.22 293 LYS A CA 1
ATOM 2412 C C . LYS A 1 293 ? 20.347 15.249 17.089 1.00 40.22 293 LYS A C 1
ATOM 2414 O O . LYS A 1 293 ? 20.459 15.023 18.286 1.00 40.22 293 LYS A O 1
ATOM 2419 N N . GLN A 1 294 ? 21.367 15.187 16.229 1.00 38.81 294 GLN A N 1
ATOM 2420 C CA . GLN A 1 294 ? 22.739 15.282 16.716 1.00 38.81 294 GLN A CA 1
ATOM 2421 C C . GLN A 1 294 ? 22.793 16.607 17.472 1.00 38.81 294 GLN A C 1
ATOM 2423 O O . GLN A 1 294 ? 22.533 17.660 16.888 1.00 38.81 294 GLN A O 1
ATOM 2428 N N . GLU A 1 295 ? 22.955 16.527 18.786 1.00 32.75 295 GLU A N 1
ATOM 2429 C CA . GLU A 1 295 ? 23.428 17.667 19.546 1.00 32.75 295 GLU A CA 1
ATOM 2430 C C . GLU A 1 295 ? 24.849 17.897 19.040 1.00 32.75 295 GLU A C 1
ATOM 2432 O O . GLU A 1 295 ? 25.668 16.979 19.036 1.00 32.75 295 GLU A O 1
ATOM 2437 N N . ASP A 1 296 ? 25.057 19.066 18.439 1.00 35.53 296 ASP A N 1
ATOM 2438 C CA . ASP A 1 296 ? 26.360 19.493 17.956 1.00 35.53 296 ASP A CA 1
ATOM 2439 C C . ASP A 1 296 ? 27.274 19.640 19.189 1.00 35.53 296 ASP A C 1
ATOM 2441 O O . ASP A 1 296 ? 27.136 20.608 19.941 1.00 35.53 296 ASP A O 1
ATOM 2445 N N . GLU A 1 297 ? 28.145 18.652 19.419 1.00 33.06 297 GLU A N 1
ATOM 2446 C CA . GLU A 1 297 ? 29.398 18.818 20.173 1.00 33.06 297 GLU A CA 1
ATOM 2447 C C . GLU A 1 297 ? 30.476 19.440 19.275 1.00 33.06 297 GLU A C 1
ATOM 2449 O O . GLU A 1 297 ? 30.627 18.984 18.112 1.00 33.06 297 GLU A O 1
#

Foldseek 3Di:
DPPPDDDPVVVVVVVVVVVVVVVVVLVVVLVVQLVCLVPDPVDDLLRNLVSNCVSVVVDDFDQVLVVCLLVVVDDLVRSLCVLCVLLLVCQQCVNVCLNVVVLLVVLVVVLVVDDPVVSCVQFNDRDDGDHDPCNPDCCSHSVNSVVSVLRSLLSLLSSDDQPPQVSQVSSVSSVVSNLVDDRRDHHPPCGSSNVCVCVVVVDRPSGLQPDDPPVLQDDGRCNSVVCVCPSCPPPVCVPVVPDDPPCLVVVLVVLVVLLVVLCVQLVDPVDDPVSNVSSVVSSVVSVVVRDDDPPDD

pLDDT: mean 70.08, std 19.28, range [28.45, 97.62]

Secondary structure (DSSP, 8-state):
--TTPPPHHHHHHHHHHHHHHHHHHHHHHHHHHHHHHHS-TTS-HHHHHHHHHHHHT------HHHHHHHTTSS-HHHHHHHHHHHHHHHHHTTTTTHHHHHHHHHHHHHHTTS-HHHHHHHH-S----PPPTTTT--TTSHHHHHHHHHHHHHHHHHHS-TT-HHHHHHHHHHHHHHHHSPPPPPPSS--HHHHHHHHHTTS-TTGGGPPPPGGGS--HHHHHHHHIIIIIHHHHHHHHTTT-TTTHHHHHHHHHHHHHHHHHHHT-TTS-HHHHHHHHHHHHHHHTTS-------